Protein AF-A0A1V5HZN8-F1 (afdb_monomer_lite)

Secondary structure (DSSP, 8-state):
--HHHHHHHHHHHHHHHHHHHHHHHH-S-GGG--HHHHHHHTT--HHHHHTT-SSHHHHHHHHHHHHHHHHHHHHHHHHTT--SHHHHHHHHHHHHHHTHHHHHHHTTTS-HHHHHHHHHHHHHHHHHHH-BTTB--HHHHHHHHHHHHHHHHHHHHHHTT--SS-HHHHHHHHHHHHHHHHHHHTT-

Structure (mmCIF, N/CA/C/O backbone):
data_AF-A0A1V5HZN8-F1
#
_entry.id   AF-A0A1V5HZN8-F1
#
loop_
_atom_site.group_PDB
_atom_site.id
_atom_site.type_symbol
_atom_site.label_atom_id
_atom_site.label_alt_id
_atom_site.label_comp_id
_atom_site.label_asym_id
_atom_site.label_entity_id
_atom_site.label_seq_id
_atom_site.pdbx_PDB_ins_code
_atom_site.Cartn_x
_atom_site.Cartn_y
_atom_site.Cartn_z
_atom_site.occupancy
_atom_site.B_iso_or_equiv
_atom_site.auth_seq_id
_atom_site.auth_comp_id
_atom_site.auth_asym_id
_atom_site.auth_atom_id
_atom_site.pdbx_PDB_model_num
ATOM 1 N N . MET A 1 1 ? -23.195 22.330 6.773 1.00 58.22 1 MET A N 1
ATOM 2 C CA . MET A 1 1 ? -22.507 21.918 8.018 1.00 58.22 1 MET A CA 1
ATOM 3 C C . MET A 1 1 ? -21.637 23.055 8.522 1.00 58.22 1 MET A C 1
ATOM 5 O O . MET A 1 1 ? -20.895 23.633 7.738 1.00 58.22 1 MET A O 1
ATOM 9 N N . SER A 1 2 ? -21.720 23.380 9.809 1.00 74.69 2 SER A N 1
ATOM 10 C CA . SER A 1 2 ? -20.833 24.349 10.460 1.00 74.69 2 SER A CA 1
ATOM 11 C C . SER A 1 2 ? -19.404 23.800 10.615 1.00 74.69 2 SER A C 1
ATOM 13 O O . SER A 1 2 ? -19.182 22.589 10.693 1.00 74.69 2 SER A O 1
ATOM 15 N N . LYS A 1 3 ? -18.408 24.691 10.734 1.00 73.62 3 LYS A N 1
ATOM 16 C CA . LYS A 1 3 ? -16.990 24.324 10.952 1.00 73.62 3 LYS A CA 1
ATOM 17 C C . LYS A 1 3 ? -16.781 23.455 12.206 1.00 73.62 3 LYS A C 1
ATOM 19 O O . LYS A 1 3 ? -15.854 22.649 12.254 1.00 73.62 3 LYS A O 1
ATOM 24 N N . LYS A 1 4 ? -17.639 23.611 13.223 1.00 75.06 4 LYS A N 1
ATOM 25 C CA . LYS A 1 4 ? -17.614 22.823 14.466 1.00 75.06 4 LYS A CA 1
ATOM 26 C C . LYS A 1 4 ? -18.168 21.412 14.252 1.00 75.06 4 LYS A C 1
ATOM 28 O O . LYS A 1 4 ? -17.535 20.453 14.679 1.00 75.06 4 LYS A O 1
ATOM 33 N N . GLU A 1 5 ? -19.292 21.283 13.548 1.00 73.31 5 GLU A N 1
ATOM 34 C CA . GLU A 1 5 ? -19.887 19.982 13.202 1.00 73.31 5 GLU A CA 1
ATOM 35 C C . GLU A 1 5 ? -18.956 19.153 12.314 1.00 73.31 5 GLU A C 1
ATOM 37 O O . GLU A 1 5 ? -18.773 17.965 12.564 1.00 73.31 5 GLU A O 1
ATOM 42 N N . TYR A 1 6 ? -18.287 19.789 11.346 1.00 81.25 6 TYR A N 1
ATOM 43 C CA . TYR A 1 6 ? -17.285 19.123 10.511 1.00 81.25 6 TYR A CA 1
ATOM 44 C C . TYR A 1 6 ? -16.113 18.566 11.335 1.00 81.25 6 TYR A C 1
ATOM 46 O O . TYR A 1 6 ? -15.763 17.396 11.204 1.00 81.25 6 TYR A O 1
ATOM 54 N N . ARG A 1 7 ? -15.545 19.361 12.256 1.00 81.19 7 ARG A N 1
ATOM 55 C CA . ARG A 1 7 ? -14.460 18.897 13.144 1.00 81.19 7 ARG A CA 1
ATOM 56 C C . ARG A 1 7 ? -14.897 17.760 14.068 1.00 81.19 7 ARG A C 1
ATOM 58 O O . ARG A 1 7 ? -14.092 16.876 14.339 1.00 81.19 7 ARG A O 1
ATOM 65 N N . ASN A 1 8 ? -16.133 17.787 14.561 1.00 84.12 8 ASN A N 1
ATOM 66 C CA . ASN A 1 8 ? -16.656 16.719 15.410 1.00 84.12 8 ASN A CA 1
ATOM 67 C C . ASN A 1 8 ? -16.832 15.418 14.622 1.00 84.12 8 ASN A C 1
ATOM 69 O O . ASN A 1 8 ? -16.386 14.384 15.101 1.00 84.12 8 ASN A O 1
ATOM 73 N N . SER A 1 9 ? -17.381 15.499 13.406 1.00 88.50 9 SER A N 1
ATOM 74 C CA . SER A 1 9 ? -17.525 14.363 12.485 1.00 88.50 9 SER A CA 1
ATOM 75 C C . SER A 1 9 ? -16.180 13.695 12.167 1.00 88.50 9 SER A C 1
ATOM 77 O O . SER A 1 9 ? -16.043 12.478 12.258 1.00 88.50 9 SER A O 1
ATOM 79 N N . LEU A 1 10 ? -15.139 14.487 11.877 1.00 89.50 10 LEU A N 1
ATOM 80 C CA . LEU A 1 10 ? -13.793 13.949 11.639 1.00 89.50 10 LEU A CA 1
ATOM 81 C C . LEU A 1 10 ? -13.213 13.244 12.873 1.00 89.50 10 LEU A C 1
ATOM 83 O O . LEU A 1 10 ? -12.600 12.186 12.750 1.00 89.50 10 LEU A O 1
ATOM 87 N N . LYS A 1 11 ? -13.419 13.809 14.069 1.00 91.38 11 LYS A N 1
ATOM 88 C CA . LYS A 1 11 ? -12.944 13.205 15.321 1.00 91.38 11 LYS A CA 1
ATOM 89 C C . LYS A 1 11 ? -13.630 11.875 15.618 1.00 91.38 11 LYS A C 1
ATOM 91 O O . LYS A 1 11 ? -12.944 10.927 15.986 1.00 91.38 11 LYS A O 1
ATOM 96 N N . SER A 1 12 ? -14.951 11.790 15.458 1.00 93.19 12 SER A N 1
ATOM 97 C CA . SER A 1 12 ? -15.684 10.538 15.669 1.00 93.19 12 SER A CA 1
ATOM 98 C C . SER A 1 12 ? -15.304 9.483 14.635 1.00 93.19 12 SER A C 1
ATOM 100 O O . SER A 1 12 ? -15.077 8.342 15.022 1.00 93.19 12 SER A O 1
ATOM 102 N N . LYS A 1 13 ? -15.129 9.848 13.356 1.00 94.44 13 LYS A N 1
ATOM 103 C CA . LYS A 1 13 ? -14.598 8.922 12.340 1.00 94.44 13 LYS A CA 1
ATOM 104 C C . LYS A 1 13 ? -13.226 8.362 12.719 1.00 94.44 13 LYS A C 1
ATOM 106 O O . LYS A 1 13 ? -13.036 7.152 12.650 1.00 94.44 13 LYS A O 1
ATOM 111 N N . ALA A 1 14 ? -12.291 9.218 13.135 1.00 91.81 14 ALA A N 1
ATOM 112 C CA . ALA A 1 14 ? -10.955 8.789 13.549 1.00 91.81 14 ALA A CA 1
ATOM 113 C C . ALA A 1 14 ? -10.999 7.860 14.776 1.00 91.81 14 ALA A C 1
ATOM 115 O O . ALA A 1 14 ? -10.344 6.822 14.777 1.00 91.81 14 ALA A O 1
ATOM 116 N N . ALA A 1 15 ? -11.821 8.188 15.779 1.00 94.25 15 ALA A N 1
ATOM 117 C CA . ALA A 1 15 ? -12.003 7.353 16.966 1.00 94.25 15 ALA A CA 1
ATOM 118 C C . ALA A 1 15 ? -12.589 5.971 16.624 1.00 94.25 15 ALA A C 1
ATOM 120 O O . ALA A 1 15 ? -12.107 4.963 17.131 1.00 94.25 15 ALA A O 1
ATOM 121 N N . ILE A 1 16 ? -13.579 5.911 15.724 1.00 95.50 16 ILE A N 1
ATOM 122 C CA . ILE A 1 16 ? -14.164 4.649 15.244 1.00 95.50 16 ILE A CA 1
ATOM 123 C C . ILE A 1 16 ? -13.107 3.795 14.533 1.00 95.50 16 ILE A C 1
ATOM 125 O O . ILE A 1 16 ? -12.966 2.615 14.848 1.00 95.50 16 ILE A O 1
ATOM 129 N N . LYS A 1 17 ? -12.327 4.386 13.617 1.00 91.56 17 LYS A N 1
ATOM 130 C CA . LYS A 1 17 ? -11.256 3.675 12.901 1.00 91.56 17 LYS A CA 1
ATOM 131 C C . LYS A 1 17 ? -10.197 3.134 13.858 1.00 91.56 17 LYS A C 1
ATOM 133 O O . LYS A 1 17 ? -9.830 1.964 13.782 1.00 91.56 17 LYS A O 1
ATOM 138 N N . GLN A 1 18 ? -9.760 3.953 14.813 1.00 89.62 18 GLN A N 1
ATOM 139 C CA . GLN A 1 18 ? -8.786 3.542 15.821 1.00 89.62 18 GLN A CA 1
ATOM 140 C C . GLN A 1 18 ? -9.320 2.425 16.728 1.00 89.62 18 GLN A C 1
ATOM 142 O O . GLN A 1 18 ? -8.573 1.505 17.059 1.00 89.62 18 GLN A O 1
ATOM 147 N N . ALA A 1 19 ? -10.605 2.462 17.087 1.00 92.25 19 ALA A N 1
ATOM 148 C CA . ALA A 1 19 ? -11.252 1.398 17.845 1.00 92.25 19 ALA A CA 1
ATOM 149 C C . ALA A 1 19 ? -11.299 0.076 17.068 1.00 92.25 19 ALA A C 1
ATOM 151 O O . ALA A 1 19 ? -10.957 -0.958 17.633 1.00 92.25 19 ALA A O 1
ATOM 152 N N . VAL A 1 20 ? -11.636 0.096 15.773 1.00 88.81 20 VAL A N 1
ATOM 153 C CA . VAL A 1 20 ? -11.597 -1.111 14.926 1.00 88.81 20 VAL A CA 1
ATOM 154 C C . VAL A 1 20 ? -10.181 -1.689 14.856 1.00 88.81 20 VAL A C 1
ATOM 156 O O . VAL A 1 20 ? -9.998 -2.873 15.129 1.00 88.81 20 VAL A O 1
ATOM 159 N N . VAL A 1 21 ? -9.161 -0.863 14.595 1.00 84.31 21 VAL A N 1
ATOM 160 C CA . VAL A 1 21 ? -7.752 -1.308 14.574 1.00 84.31 21 VAL A CA 1
ATOM 161 C C . VAL A 1 21 ? -7.307 -1.861 15.937 1.00 84.31 21 VAL A C 1
ATOM 163 O O . VAL A 1 21 ? -6.593 -2.864 16.002 1.00 84.31 21 VAL A O 1
ATOM 166 N N . SER A 1 22 ? -7.741 -1.237 17.039 1.00 85.44 22 SER A N 1
ATOM 167 C CA . SER A 1 22 ? -7.476 -1.712 18.404 1.00 85.44 22 SER A CA 1
ATOM 168 C C . SER A 1 22 ? -8.134 -3.067 18.663 1.00 85.44 22 SER A C 1
ATOM 170 O O . SER A 1 22 ? -7.479 -3.987 19.146 1.00 85.44 22 SER A O 1
ATOM 172 N N . LEU A 1 23 ? -9.402 -3.243 18.301 1.00 87.31 23 LEU A N 1
ATOM 173 C CA . LEU A 1 23 ? -10.125 -4.499 18.504 1.00 87.31 23 LEU A CA 1
ATOM 174 C C . LEU A 1 23 ? -9.535 -5.633 17.660 1.00 87.31 23 LEU A C 1
ATOM 176 O O . LEU A 1 23 ? -9.315 -6.720 18.188 1.00 87.31 23 LEU A O 1
ATOM 180 N N . LEU A 1 24 ? -9.143 -5.356 16.414 1.00 78.00 24 LEU A N 1
ATOM 181 C CA . LEU A 1 24 ? -8.440 -6.317 15.553 1.00 78.00 24 LEU A CA 1
ATOM 182 C C . LEU A 1 24 ? -7.069 -6.726 16.098 1.00 78.00 24 LEU A C 1
ATOM 184 O O . LEU A 1 24 ? -6.557 -7.787 15.764 1.00 78.00 24 LEU A O 1
ATOM 188 N N . SER A 1 25 ? -6.473 -5.932 16.991 1.00 69.88 25 SER A N 1
ATOM 189 C CA . SER A 1 25 ? -5.267 -6.357 17.708 1.00 69.88 25 SER A CA 1
ATOM 190 C C . SER A 1 25 ? -5.522 -7.361 18.831 1.00 69.88 25 SER A C 1
ATOM 192 O O . SER A 1 25 ? -4.590 -8.045 19.254 1.00 69.88 25 SER A O 1
ATOM 194 N N . LYS A 1 26 ? -6.761 -7.426 19.330 1.00 75.19 26 LYS A 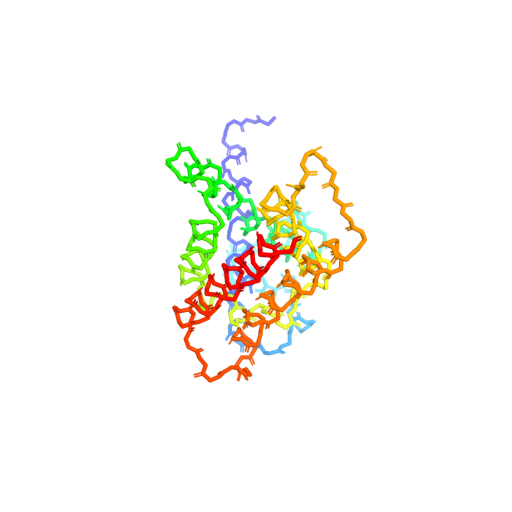N 1
ATOM 195 C CA . LYS A 1 26 ? -7.171 -8.239 20.482 1.00 75.19 26 LYS A CA 1
ATOM 196 C C . LYS A 1 26 ? -7.837 -9.554 20.060 1.00 75.19 26 LYS A C 1
ATOM 198 O O . LYS A 1 26 ? -7.838 -10.495 20.848 1.00 75.19 26 LYS A O 1
ATOM 203 N N . THR A 1 27 ? -8.386 -9.637 18.846 1.00 68.19 27 THR A N 1
ATOM 204 C CA . THR A 1 27 ? -9.045 -10.840 18.304 1.00 68.19 27 THR A CA 1
ATOM 205 C C . THR A 1 27 ? -8.553 -11.180 16.895 1.00 68.19 27 THR A C 1
ATOM 207 O O . THR A 1 27 ? -8.221 -10.294 16.114 1.00 68.19 27 THR A O 1
ATOM 210 N N . LYS A 1 28 ? -8.525 -12.478 16.566 1.00 60.12 28 LYS A N 1
ATOM 211 C CA . LYS A 1 28 ? -8.230 -13.011 15.223 1.00 60.12 28 LYS A CA 1
ATOM 212 C C . LYS A 1 28 ? -9.487 -13.243 14.375 1.00 60.12 28 LYS A C 1
ATOM 214 O O . LYS A 1 28 ? -9.421 -13.960 13.382 1.00 60.12 28 LYS A O 1
ATOM 219 N N . ASP A 1 29 ? -10.624 -12.680 14.764 1.00 73.56 29 ASP A N 1
ATOM 220 C CA . ASP A 1 29 ? -11.834 -12.769 13.953 1.00 73.56 29 ASP A CA 1
ATOM 221 C C . ASP A 1 29 ? -12.462 -11.387 13.756 1.00 73.56 29 ASP A C 1
ATOM 223 O O . ASP A 1 29 ? -13.133 -10.863 14.644 1.00 73.56 29 ASP A O 1
ATOM 227 N N . PHE A 1 30 ? -12.256 -10.793 12.580 1.00 72.75 30 PHE A N 1
ATOM 228 C CA . PHE A 1 30 ? -12.896 -9.535 12.182 1.00 72.75 30 PHE A CA 1
ATOM 229 C C . PHE A 1 30 ? -14.422 -9.630 12.213 1.00 72.75 30 PHE A C 1
ATOM 231 O O . PHE A 1 30 ? -15.081 -8.679 12.631 1.00 72.75 30 PHE A O 1
ATOM 238 N N . TYR A 1 31 ? -14.992 -10.781 11.841 1.00 76.81 31 TYR A N 1
ATOM 239 C CA . TYR A 1 31 ? -16.441 -10.984 11.831 1.00 76.81 31 TYR A CA 1
ATOM 240 C C . TYR A 1 31 ? -17.029 -11.097 13.242 1.00 76.81 31 TYR A C 1
ATOM 242 O O . TYR A 1 31 ? -18.234 -10.911 13.417 1.00 76.81 31 TYR A O 1
ATOM 250 N N . SER A 1 32 ? -16.189 -11.350 14.253 1.00 82.94 32 SER A N 1
ATOM 251 C CA . SER A 1 32 ? -16.590 -11.332 15.664 1.00 82.94 32 SER A CA 1
ATOM 252 C C . SER A 1 32 ? -16.733 -9.923 16.239 1.00 82.94 32 SER A C 1
ATOM 254 O O . SER A 1 32 ? -17.403 -9.751 17.258 1.00 82.94 32 SER A O 1
ATOM 256 N N . ILE A 1 33 ? -16.127 -8.911 15.606 1.00 88.00 33 ILE A N 1
ATOM 257 C CA . ILE A 1 33 ? -16.227 -7.529 16.072 1.00 88.00 33 ILE A CA 1
ATOM 258 C C . ILE A 1 33 ? -17.644 -7.041 15.797 1.00 88.00 33 ILE A C 1
ATOM 260 O O . ILE A 1 33 ? -18.160 -7.175 14.689 1.00 88.00 33 ILE A O 1
ATOM 264 N N . THR A 1 34 ? -18.280 -6.442 16.800 1.00 92.50 34 THR A N 1
ATOM 265 C CA . THR A 1 34 ? -19.612 -5.853 16.657 1.00 92.50 34 THR A CA 1
ATOM 266 C C . THR A 1 34 ? -19.566 -4.333 16.755 1.00 92.50 34 THR A C 1
ATOM 268 O O . THR A 1 34 ? -18.654 -3.740 17.332 1.00 92.50 34 THR A O 1
ATOM 271 N N . VAL A 1 35 ? -20.595 -3.664 16.220 1.00 95.12 35 VAL A N 1
ATOM 272 C CA . VAL A 1 35 ? -20.754 -2.206 16.376 1.00 95.12 35 VAL A CA 1
ATOM 273 C C . VAL A 1 35 ? -20.739 -1.810 17.857 1.00 95.12 35 VAL A C 1
ATOM 275 O O . VAL A 1 35 ? -20.236 -0.746 18.206 1.00 95.12 35 VAL A O 1
ATOM 278 N N . SER A 1 36 ? -21.262 -2.668 18.740 1.00 95.56 36 SER A N 1
ATOM 279 C CA . SER A 1 36 ? -21.247 -2.431 20.185 1.00 95.56 36 SER A CA 1
ATOM 280 C C . SER A 1 36 ? -19.824 -2.385 20.742 1.00 95.56 36 SER A C 1
ATOM 282 O O . SER A 1 36 ? -19.522 -1.477 21.512 1.00 95.56 36 SER A O 1
ATOM 284 N N . ASP A 1 37 ? -18.952 -3.305 20.321 1.00 94.81 37 ASP A N 1
ATOM 285 C CA . ASP A 1 37 ? -17.554 -3.353 20.767 1.00 94.81 37 ASP A CA 1
ATOM 286 C C . ASP A 1 37 ? -16.796 -2.109 20.310 1.00 94.81 37 ASP A C 1
ATOM 288 O O . ASP A 1 37 ? -16.092 -1.477 21.095 1.00 94.81 37 ASP A O 1
ATOM 292 N N . VAL A 1 38 ? -17.005 -1.702 19.053 1.00 95.12 38 VAL A N 1
ATOM 293 C CA . VAL A 1 38 ? -16.391 -0.493 18.488 1.00 95.12 38 VAL A CA 1
ATOM 294 C C . VAL A 1 38 ? -16.859 0.756 19.228 1.00 95.12 38 VAL A C 1
ATOM 296 O O . VAL A 1 38 ? -16.043 1.605 19.578 1.00 95.12 38 VAL A O 1
ATOM 299 N N . CYS A 1 39 ? -18.161 0.880 19.495 1.00 96.19 39 CYS A N 1
ATOM 300 C CA . CYS A 1 39 ? -18.709 1.996 20.263 1.00 96.19 39 CYS A CA 1
ATOM 301 C C . CYS A 1 39 ? -18.146 2.050 21.689 1.00 96.19 39 CYS A C 1
ATOM 303 O O . CYS A 1 39 ? -17.826 3.139 22.166 1.00 96.19 39 CYS A O 1
ATOM 305 N N . LEU A 1 40 ? -18.002 0.896 22.347 1.00 96.00 40 LEU A N 1
ATOM 306 C CA . LEU A 1 40 ? -17.411 0.792 23.679 1.00 96.00 40 LEU A CA 1
ATOM 307 C C . LEU A 1 40 ? -15.941 1.239 23.667 1.00 96.00 40 LEU A C 1
ATOM 309 O O . LEU A 1 40 ? -15.564 2.116 24.440 1.00 96.00 40 LEU A O 1
ATOM 313 N N . GLU A 1 41 ? -15.132 0.685 22.761 1.00 95.38 41 GLU A N 1
ATOM 314 C CA . GLU A 1 41 ? -13.701 0.991 22.637 1.00 95.38 41 GLU A CA 1
ATOM 315 C C . GLU A 1 41 ? -13.461 2.458 22.232 1.00 95.38 41 GLU A C 1
ATOM 317 O O . GLU A 1 41 ? -12.560 3.108 22.758 1.00 95.38 41 GLU A O 1
ATOM 322 N N . ALA A 1 42 ? -14.289 3.014 21.341 1.00 94.94 42 ALA A N 1
ATOM 323 C CA . ALA A 1 42 ? -14.198 4.409 20.904 1.00 94.94 42 ALA A CA 1
ATOM 324 C C . ALA A 1 42 ? -14.776 5.415 21.918 1.00 94.94 42 ALA A C 1
ATOM 326 O O . ALA A 1 42 ? -14.646 6.623 21.709 1.00 94.94 42 ALA A O 1
ATOM 327 N N . ASN A 1 43 ? -15.439 4.943 22.982 1.00 94.56 43 ASN A N 1
ATOM 328 C CA . ASN A 1 43 ? -16.220 5.756 23.916 1.00 94.56 43 ASN A CA 1
ATOM 329 C C . ASN A 1 43 ? -17.276 6.635 23.205 1.00 94.56 43 ASN A C 1
ATOM 331 O O . ASN A 1 43 ? -17.352 7.853 23.393 1.00 94.56 43 ASN A O 1
ATOM 335 N N . LEU A 1 44 ? -18.084 6.011 22.341 1.00 94.25 44 LEU A N 1
ATOM 336 C CA . LEU A 1 44 ? -19.131 6.648 21.536 1.00 94.25 44 LEU A CA 1
ATOM 337 C C . LEU A 1 44 ? -20.468 5.915 21.682 1.00 94.25 44 LEU A C 1
ATOM 339 O O . LEU A 1 44 ? -20.531 4.732 22.001 1.00 94.25 44 LEU A O 1
ATOM 343 N N . ASN A 1 45 ? -21.569 6.606 21.386 1.00 93.31 45 ASN A N 1
ATOM 344 C CA . ASN A 1 45 ? -22.874 5.956 21.265 1.00 93.31 45 ASN A CA 1
ATOM 345 C C . ASN A 1 45 ? -23.075 5.356 19.854 1.00 93.31 45 ASN A C 1
ATOM 347 O O . ASN A 1 45 ? -22.446 5.785 18.883 1.00 93.31 45 ASN A O 1
ATOM 351 N N . ARG A 1 46 ? -23.994 4.386 19.730 1.00 95.12 46 ARG A N 1
ATOM 352 C CA . ARG A 1 46 ? -24.300 3.709 18.451 1.00 95.12 46 ARG A CA 1
ATOM 353 C C . ARG A 1 46 ? -24.857 4.658 17.390 1.00 95.12 46 ARG A C 1
ATOM 355 O O . ARG A 1 46 ? -24.571 4.475 16.215 1.00 95.12 46 ARG A O 1
ATOM 362 N N . GLY A 1 47 ? -25.601 5.691 17.793 1.00 95.19 47 GLY A N 1
ATOM 363 C CA . GLY A 1 47 ? -26.087 6.721 16.871 1.00 95.19 47 GLY A CA 1
ATOM 364 C C . GLY A 1 47 ? -24.938 7.450 16.169 1.00 95.19 47 GLY A C 1
ATOM 365 O O . GLY A 1 47 ? -24.971 7.628 14.959 1.00 95.19 47 GLY A O 1
ATOM 366 N N . THR A 1 48 ? -23.872 7.785 16.900 1.00 93.56 48 THR A N 1
ATOM 367 C CA . THR A 1 48 ? -22.661 8.395 16.340 1.00 93.56 48 THR A CA 1
ATOM 368 C C . THR A 1 48 ? -21.950 7.463 15.366 1.00 93.56 48 THR A C 1
ATOM 370 O O . THR A 1 48 ? -21.451 7.937 14.352 1.00 93.56 48 THR A O 1
ATOM 373 N N . PHE A 1 49 ? -21.920 6.153 15.633 1.00 96.50 49 PHE A N 1
ATOM 374 C CA . PHE A 1 49 ? -21.379 5.184 14.677 1.00 96.50 49 PHE A CA 1
ATOM 375 C C . PHE A 1 49 ? -22.185 5.186 13.374 1.00 96.50 49 PHE A C 1
ATOM 377 O O . PHE A 1 49 ? -21.621 5.415 12.304 1.00 96.50 49 PHE A O 1
ATOM 384 N N . TYR A 1 50 ? -23.507 5.024 13.472 1.00 95.94 50 TYR A N 1
ATOM 385 C CA . TYR A 1 50 ? -24.386 4.940 12.302 1.00 95.94 50 TYR A CA 1
ATOM 386 C C . TYR A 1 50 ? -24.528 6.258 11.527 1.00 95.94 50 TYR A C 1
ATOM 388 O O . TYR A 1 50 ? -24.927 6.244 10.369 1.00 95.94 50 TYR A O 1
ATOM 396 N N . ASN A 1 51 ? -24.131 7.392 12.112 1.00 94.88 51 ASN A N 1
ATOM 397 C CA . ASN A 1 51 ? -23.979 8.654 11.380 1.00 94.88 51 ASN A CA 1
ATOM 398 C C . ASN A 1 51 ? -22.796 8.647 10.393 1.00 94.88 51 ASN A C 1
ATOM 400 O O . ASN A 1 51 ? -22.680 9.564 9.577 1.00 94.88 51 ASN A O 1
ATOM 404 N N . HIS A 1 52 ? -21.882 7.680 10.499 1.00 94.19 52 HIS A N 1
ATOM 405 C CA . HIS A 1 52 ? -20.678 7.600 9.674 1.00 94.19 52 HIS A CA 1
ATOM 406 C C . HIS A 1 52 ? -20.588 6.324 8.848 1.00 94.19 52 HIS A C 1
ATOM 408 O O . HIS A 1 52 ? -20.112 6.407 7.720 1.00 94.19 52 HIS A O 1
ATOM 414 N N . TYR A 1 53 ? -21.019 5.190 9.404 1.00 95.12 53 TYR A N 1
ATOM 415 C CA . TYR A 1 53 ? -20.858 3.874 8.792 1.00 95.12 53 TYR A CA 1
ATOM 416 C C . TYR A 1 53 ? -22.084 3.001 9.063 1.00 95.12 53 TYR A C 1
ATOM 418 O O . TYR A 1 53 ? -22.584 2.951 10.188 1.00 95.12 53 TYR A O 1
ATOM 426 N N . ALA A 1 54 ? -22.554 2.270 8.057 1.00 93.12 54 ALA A N 1
ATOM 427 C CA . ALA A 1 54 ? -23.665 1.333 8.191 1.00 93.12 54 ALA A CA 1
ATOM 428 C C . ALA A 1 54 ? -23.252 0.033 8.900 1.00 93.12 54 ALA A C 1
ATOM 430 O O . ALA A 1 54 ? -24.064 -0.603 9.572 1.00 93.12 54 ALA A O 1
ATOM 431 N N . ASN A 1 55 ? -21.994 -0.378 8.749 1.00 90.31 55 ASN A N 1
ATOM 432 C CA . ASN A 1 55 ? -21.442 -1.606 9.316 1.00 90.31 55 ASN A CA 1
ATOM 433 C C . ASN A 1 55 ? -19.912 -1.497 9.461 1.00 90.31 55 ASN A C 1
ATOM 435 O O . ASN A 1 55 ? -19.310 -0.497 9.080 1.00 90.31 55 ASN A O 1
ATOM 439 N N . ILE A 1 56 ? -19.279 -2.522 10.036 1.00 88.12 56 ILE A N 1
ATOM 440 C CA . ILE A 1 56 ? -17.823 -2.542 10.267 1.00 88.12 56 ILE A CA 1
ATOM 441 C C . ILE A 1 56 ? -17.036 -2.676 8.959 1.00 88.12 56 ILE A C 1
ATOM 443 O O . ILE A 1 56 ? -15.949 -2.115 8.859 1.00 88.12 56 ILE A O 1
ATOM 447 N N . GLY A 1 57 ? -17.592 -3.345 7.944 1.00 84.44 57 GLY A N 1
ATOM 448 C CA . GLY A 1 57 ? -16.983 -3.426 6.614 1.00 84.44 57 GLY A CA 1
ATOM 449 C C . GLY A 1 57 ? -16.768 -2.045 5.992 1.00 84.44 57 GLY A C 1
ATOM 450 O O . GLY A 1 57 ? -15.697 -1.771 5.471 1.00 84.44 57 GLY A O 1
ATOM 451 N N . GLU A 1 58 ? -17.720 -1.119 6.145 1.00 89.75 58 GLU A N 1
ATOM 452 C CA . GLU A 1 58 ? -17.525 0.268 5.695 1.00 89.75 58 GLU A CA 1
ATOM 453 C C . GLU A 1 58 ? -16.404 0.996 6.451 1.00 89.75 58 GLU A C 1
ATOM 455 O O . GLU A 1 58 ? -15.713 1.827 5.863 1.00 89.75 58 GLU A O 1
ATOM 460 N N . VAL A 1 59 ? -16.189 0.678 7.733 1.00 89.62 59 VAL A N 1
ATOM 461 C CA . VAL A 1 59 ? -15.052 1.223 8.493 1.00 89.62 59 VAL A CA 1
ATOM 462 C C . VAL A 1 59 ? -13.735 0.674 7.949 1.00 89.62 59 VAL A C 1
ATOM 464 O O . VAL A 1 59 ? -12.786 1.439 7.799 1.00 89.62 59 VAL A O 1
ATOM 467 N N . ALA A 1 60 ? -13.675 -0.626 7.645 1.00 82.19 60 ALA A N 1
ATOM 468 C CA . ALA A 1 60 ? -12.496 -1.258 7.053 1.00 82.19 60 ALA A CA 1
ATOM 469 C C . ALA A 1 60 ? -12.155 -0.641 5.691 1.00 82.19 60 ALA A C 1
ATOM 471 O O . ALA A 1 60 ? -11.025 -0.201 5.498 1.00 82.19 60 ALA A O 1
ATOM 472 N N . ASN A 1 61 ? -13.153 -0.462 4.822 1.00 83.94 61 ASN A N 1
ATOM 473 C CA . ASN A 1 61 ? -12.972 0.203 3.531 1.00 83.94 61 ASN A CA 1
ATOM 474 C C . ASN A 1 61 ? -12.455 1.646 3.692 1.00 83.94 61 ASN A C 1
ATOM 476 O O . ASN A 1 61 ? -11.606 2.091 2.924 1.00 83.94 61 ASN A O 1
ATOM 480 N N . ASP A 1 62 ? -12.945 2.404 4.681 1.00 89.38 62 ASP A N 1
ATOM 481 C CA . ASP A 1 62 ? -12.456 3.770 4.943 1.00 89.38 62 ASP A CA 1
ATOM 482 C C . ASP A 1 62 ? -11.013 3.775 5.479 1.00 89.38 62 ASP A C 1
ATOM 484 O O . ASP A 1 62 ? -10.232 4.661 5.141 1.00 89.38 62 ASP A O 1
ATOM 488 N N . ILE A 1 63 ? -10.632 2.771 6.279 1.00 84.44 63 ILE A N 1
ATOM 489 C CA . ILE A 1 63 ? -9.242 2.572 6.718 1.00 84.44 63 ILE A CA 1
ATOM 490 C C . ILE A 1 63 ? -8.348 2.249 5.512 1.00 84.44 63 ILE A C 1
ATOM 492 O O . ILE A 1 63 ? -7.307 2.877 5.347 1.00 84.44 63 ILE A O 1
ATOM 496 N N . GLU A 1 64 ? -8.749 1.315 4.650 1.00 81.88 64 GLU A N 1
ATOM 497 C CA . GLU A 1 64 ? -8.018 0.945 3.428 1.00 81.88 64 GLU A CA 1
ATOM 498 C C . GLU A 1 64 ? -7.806 2.138 2.494 1.00 81.88 64 GLU A C 1
ATOM 500 O O . GLU A 1 64 ? -6.691 2.370 2.021 1.00 81.88 64 GLU A O 1
ATOM 505 N N . ASN A 1 65 ? -8.858 2.930 2.275 1.00 86.06 65 ASN A N 1
ATOM 506 C CA . ASN A 1 65 ? -8.791 4.135 1.455 1.00 86.06 65 ASN A CA 1
ATOM 507 C C . ASN A 1 65 ? -7.807 5.156 2.030 1.00 86.06 65 ASN A C 1
ATOM 509 O O . ASN A 1 65 ? -6.995 5.696 1.280 1.00 86.06 65 ASN A O 1
ATOM 513 N N . ASP A 1 66 ? -7.824 5.397 3.343 1.00 86.75 66 ASP A N 1
ATOM 514 C CA . ASP A 1 66 ? -6.857 6.289 3.993 1.00 86.75 66 ASP A CA 1
ATOM 515 C C . ASP A 1 66 ? -5.411 5.811 3.792 1.00 86.75 66 ASP A C 1
ATOM 517 O O . ASP A 1 66 ? -4.515 6.623 3.551 1.00 86.75 66 ASP A O 1
ATOM 521 N N . LEU A 1 67 ? -5.179 4.497 3.862 1.00 82.56 67 LEU A N 1
ATOM 522 C CA . LEU A 1 67 ? -3.856 3.897 3.679 1.00 82.56 67 LEU A CA 1
ATOM 523 C C . LEU A 1 67 ? -3.371 4.060 2.229 1.00 82.56 67 LEU A C 1
ATOM 525 O O . LEU A 1 67 ? -2.249 4.527 2.004 1.00 82.56 67 LEU A O 1
ATOM 529 N N . MET A 1 68 ? -4.226 3.767 1.242 1.00 83.81 68 MET A N 1
ATOM 530 C CA . MET A 1 68 ? -3.917 3.973 -0.181 1.00 83.81 68 MET A CA 1
ATOM 531 C C . MET A 1 68 ? -3.703 5.449 -0.520 1.00 83.81 68 MET A C 1
ATOM 533 O O . MET A 1 68 ? -2.766 5.791 -1.249 1.00 83.81 68 MET A O 1
ATOM 537 N N . LEU A 1 69 ? -4.532 6.344 0.020 1.00 88.81 69 LEU A N 1
ATOM 538 C CA . LEU A 1 69 ? -4.394 7.790 -0.163 1.00 88.81 69 LEU A CA 1
ATOM 539 C C . LEU A 1 69 ? -3.093 8.306 0.452 1.00 88.81 69 LEU A C 1
ATOM 541 O O . LEU A 1 69 ? -2.373 9.065 -0.191 1.00 88.81 69 LEU A O 1
ATOM 545 N N . GLY A 1 70 ? -2.747 7.858 1.660 1.00 87.94 70 GLY A N 1
ATOM 546 C CA . GLY A 1 70 ? -1.489 8.220 2.308 1.00 87.94 70 GLY A CA 1
ATOM 547 C C . GLY A 1 70 ? -0.272 7.773 1.498 1.00 87.94 70 GLY A C 1
ATOM 548 O O . GLY A 1 70 ? 0.653 8.554 1.284 1.00 87.94 70 GLY A O 1
ATOM 549 N N . MET A 1 71 ? -0.291 6.540 0.992 1.00 87.25 71 MET A N 1
ATOM 550 C CA . MET A 1 71 ? 0.782 6.007 0.152 1.00 87.25 71 MET A CA 1
ATOM 551 C C . MET A 1 71 ? 0.900 6.748 -1.187 1.00 87.25 71 MET A C 1
ATOM 553 O O . MET A 1 71 ? 2.000 7.129 -1.586 1.00 87.25 71 MET A O 1
ATOM 557 N N . THR A 1 72 ? -0.219 6.991 -1.874 1.00 89.75 72 THR A N 1
ATOM 558 C CA . THR A 1 72 ? -0.223 7.707 -3.161 1.00 89.75 72 THR A CA 1
ATOM 559 C C . THR A 1 72 ? 0.167 9.175 -3.018 1.00 89.75 72 THR A C 1
ATOM 561 O O . THR A 1 72 ? 0.879 9.682 -3.882 1.00 89.75 72 THR A O 1
ATOM 564 N N . ALA A 1 73 ? -0.219 9.841 -1.926 1.00 92.00 73 ALA A N 1
ATOM 565 C CA . ALA A 1 73 ? 0.201 11.207 -1.627 1.00 92.00 73 ALA A CA 1
ATOM 566 C C . ALA A 1 73 ? 1.714 11.295 -1.385 1.00 92.00 73 ALA A C 1
ATOM 568 O O . ALA A 1 73 ? 2.388 12.110 -2.011 1.00 92.00 73 ALA A O 1
ATOM 569 N N . THR A 1 74 ? 2.274 10.412 -0.550 1.00 92.19 74 THR A N 1
ATOM 570 C CA . THR A 1 74 ? 3.727 10.388 -0.309 1.00 92.19 74 THR A CA 1
ATOM 571 C C . THR A 1 74 ? 4.508 10.047 -1.576 1.00 92.19 74 THR A C 1
ATOM 573 O O . THR A 1 74 ? 5.562 10.631 -1.815 1.00 92.19 74 THR A O 1
ATOM 576 N N . TRP A 1 75 ? 3.983 9.162 -2.428 1.00 93.12 75 TRP A N 1
ATOM 577 C CA . TRP A 1 75 ? 4.572 8.927 -3.745 1.00 93.12 75 TRP A CA 1
ATOM 578 C C . TRP A 1 75 ? 4.524 10.168 -4.637 1.00 93.12 75 TRP A C 1
ATOM 580 O O . TRP A 1 75 ? 5.533 10.514 -5.242 1.00 93.12 75 TRP A O 1
ATOM 590 N N . ALA A 1 76 ? 3.384 10.856 -4.725 1.00 92.69 76 ALA A N 1
ATOM 591 C CA . ALA A 1 76 ? 3.263 12.058 -5.547 1.00 92.69 76 ALA A CA 1
ATOM 592 C C . ALA A 1 76 ? 4.303 13.118 -5.147 1.00 92.69 76 ALA A C 1
ATOM 594 O O . ALA A 1 76 ? 4.945 13.705 -6.016 1.00 92.69 76 ALA A O 1
ATOM 595 N N . GLU A 1 77 ? 4.520 13.294 -3.843 1.00 93.06 77 GLU A N 1
ATOM 596 C CA . GLU A 1 77 ? 5.544 14.187 -3.306 1.00 93.06 77 GLU A CA 1
ATOM 597 C C . GLU A 1 77 ? 6.968 13.716 -3.646 1.00 93.06 77 GLU A C 1
ATOM 599 O O . GLU A 1 77 ? 7.765 14.502 -4.165 1.00 93.06 77 GLU A O 1
ATOM 604 N N . SER A 1 78 ? 7.299 12.441 -3.405 1.00 92.25 78 SER A N 1
ATOM 605 C CA . SER A 1 78 ? 8.662 11.932 -3.623 1.00 92.25 78 SER A CA 1
ATOM 606 C C . SER A 1 78 ? 9.037 11.857 -5.109 1.00 92.25 78 SER A C 1
ATOM 608 O O . SER A 1 78 ? 10.188 12.124 -5.472 1.00 92.25 78 SER A O 1
ATOM 610 N N . ARG A 1 79 ? 8.058 11.601 -5.986 1.00 92.31 79 ARG A N 1
ATOM 611 C CA . ARG A 1 79 ? 8.220 11.548 -7.447 1.00 92.31 79 ARG A CA 1
ATOM 612 C C . ARG A 1 79 ? 8.752 12.851 -8.039 1.00 92.31 79 ARG A C 1
ATOM 614 O O . ARG A 1 79 ? 9.412 12.819 -9.075 1.00 92.31 79 ARG A O 1
ATOM 621 N N . HIS A 1 80 ? 8.482 13.997 -7.408 1.00 91.94 80 HIS A N 1
ATOM 622 C CA . HIS A 1 80 ? 9.008 15.285 -7.870 1.00 91.94 80 HIS A CA 1
ATOM 623 C C . HIS A 1 80 ? 10.538 15.354 -7.824 1.00 91.94 80 HIS A C 1
ATOM 625 O O . HIS A 1 80 ? 11.133 16.073 -8.623 1.00 91.94 80 HIS A O 1
ATOM 631 N N . SER A 1 81 ? 11.165 14.633 -6.892 1.00 92.31 81 SER A N 1
ATOM 632 C CA . SER A 1 81 ? 12.624 14.586 -6.751 1.00 92.31 81 SER A CA 1
ATOM 633 C C . SER A 1 81 ? 13.243 13.414 -7.507 1.00 92.31 81 SER A C 1
ATOM 635 O O . SER A 1 81 ? 14.284 13.580 -8.136 1.00 92.31 81 SER A O 1
ATOM 637 N N . ASP A 1 82 ? 12.603 12.245 -7.471 1.00 93.38 82 ASP A N 1
ATOM 638 C CA . ASP A 1 82 ? 13.056 11.056 -8.189 1.00 93.38 82 ASP A CA 1
ATOM 639 C C . ASP A 1 82 ? 11.851 10.231 -8.657 1.00 93.38 82 ASP A C 1
ATOM 641 O O . ASP A 1 82 ? 11.110 9.668 -7.854 1.00 93.38 82 ASP A O 1
ATOM 645 N N . ALA A 1 83 ? 11.645 10.146 -9.969 1.00 92.81 83 ALA A N 1
ATOM 646 C CA . ALA A 1 83 ? 10.551 9.374 -10.553 1.00 92.81 83 ALA A CA 1
ATOM 647 C C . ALA A 1 83 ? 10.909 7.899 -10.813 1.00 92.81 83 ALA A C 1
ATOM 649 O O . ALA A 1 83 ? 10.140 7.205 -11.474 1.00 92.81 83 ALA A O 1
ATOM 650 N N . SER A 1 84 ? 12.063 7.421 -10.335 1.00 94.00 84 SER A N 1
ATOM 651 C CA . SER A 1 84 ? 12.511 6.046 -10.546 1.00 94.00 84 SER A CA 1
ATOM 652 C C . SER A 1 84 ? 11.628 5.022 -9.834 1.00 94.00 84 SER A C 1
ATOM 654 O O . SER A 1 84 ? 11.099 5.255 -8.741 1.00 94.00 84 SER A O 1
ATOM 656 N N . ILE A 1 85 ? 11.552 3.820 -10.412 1.00 92.94 85 ILE A N 1
ATOM 657 C CA . ILE A 1 85 ? 10.899 2.680 -9.765 1.00 92.94 85 ILE A CA 1
ATOM 658 C C . ILE A 1 85 ? 11.546 2.328 -8.416 1.00 92.94 85 ILE A C 1
ATOM 660 O O . ILE A 1 85 ? 10.861 1.897 -7.489 1.00 92.94 85 ILE A O 1
ATOM 664 N N . ALA A 1 86 ? 12.853 2.568 -8.261 1.00 95.69 86 ALA A N 1
ATOM 665 C CA . ALA A 1 86 ? 13.536 2.383 -6.985 1.00 95.69 86 ALA A CA 1
ATOM 666 C C . ALA A 1 86 ? 13.008 3.334 -5.905 1.00 95.69 86 ALA A C 1
ATOM 668 O O . ALA A 1 86 ? 12.746 2.888 -4.784 1.00 95.69 86 ALA A O 1
ATOM 669 N N . ASN A 1 87 ? 12.800 4.613 -6.231 1.00 96.38 87 ASN A N 1
ATOM 670 C CA . ASN A 1 87 ? 12.199 5.556 -5.293 1.00 96.38 87 ASN A CA 1
ATOM 671 C C . ASN A 1 87 ? 10.736 5.203 -4.991 1.00 96.38 87 ASN A C 1
ATOM 673 O O . ASN A 1 87 ? 10.325 5.273 -3.832 1.00 96.38 87 ASN A O 1
ATOM 677 N N . PHE A 1 88 ? 9.966 4.750 -5.985 1.00 95.69 88 PHE A N 1
ATOM 678 C CA . PHE A 1 88 ? 8.600 4.274 -5.753 1.00 95.69 88 PHE A CA 1
ATOM 679 C C . PHE A 1 88 ? 8.562 3.113 -4.747 1.00 95.69 88 PHE A C 1
ATOM 681 O O . PHE A 1 88 ? 7.896 3.219 -3.718 1.00 95.69 88 PHE A O 1
ATOM 688 N N . ILE A 1 89 ? 9.331 2.042 -4.986 1.00 96.44 89 ILE A N 1
ATOM 689 C CA . ILE A 1 89 ? 9.397 0.875 -4.085 1.00 96.44 89 ILE A CA 1
ATOM 690 C C . ILE A 1 89 ? 9.888 1.296 -2.691 1.00 96.44 89 ILE A C 1
ATOM 692 O O . ILE A 1 89 ? 9.342 0.848 -1.682 1.00 96.44 89 ILE A O 1
ATOM 696 N N . THR A 1 90 ? 10.879 2.186 -2.614 1.00 96.81 90 THR A N 1
ATOM 697 C CA . THR A 1 90 ? 11.390 2.713 -1.336 1.00 96.81 90 THR A CA 1
ATOM 698 C C . THR A 1 90 ? 10.318 3.503 -0.584 1.00 96.81 90 THR A C 1
ATOM 700 O O . THR A 1 90 ? 10.138 3.316 0.617 1.00 96.81 90 THR A O 1
ATOM 703 N N . THR A 1 91 ? 9.550 4.335 -1.289 1.00 95.50 91 THR A N 1
ATOM 704 C CA . THR A 1 91 ? 8.454 5.124 -0.713 1.00 95.50 91 THR A CA 1
ATOM 705 C C . THR A 1 91 ? 7.345 4.219 -0.172 1.00 95.50 91 THR A C 1
ATOM 707 O O . THR A 1 91 ? 6.903 4.392 0.966 1.00 95.50 91 THR A O 1
ATOM 710 N N . VAL A 1 92 ? 6.929 3.217 -0.956 1.00 94.31 92 VAL A N 1
ATOM 711 C CA . VAL A 1 92 ? 5.943 2.213 -0.528 1.00 94.31 92 VAL A CA 1
ATOM 712 C C . VAL A 1 92 ? 6.450 1.467 0.705 1.00 94.31 92 VAL A C 1
ATOM 714 O O . VAL A 1 92 ? 5.749 1.403 1.713 1.00 94.31 92 VAL A O 1
ATOM 717 N N . THR A 1 93 ? 7.690 0.975 0.677 1.00 96.56 93 THR A N 1
ATOM 718 C CA . THR A 1 93 ? 8.285 0.247 1.810 1.00 96.56 93 THR A CA 1
ATOM 719 C C . THR A 1 93 ? 8.341 1.108 3.068 1.00 96.56 93 THR A C 1
ATOM 721 O O . THR A 1 93 ? 7.987 0.630 4.142 1.00 96.56 93 THR A O 1
ATOM 724 N N . GLY A 1 94 ? 8.712 2.386 2.953 1.00 95.38 94 GLY A N 1
ATOM 725 C CA . GLY A 1 94 ? 8.705 3.322 4.079 1.00 95.38 94 GLY A CA 1
ATOM 726 C C . GLY A 1 94 ? 7.326 3.426 4.736 1.00 95.38 94 GLY A C 1
ATOM 727 O O . GLY A 1 94 ? 7.210 3.290 5.953 1.00 95.38 94 GLY A O 1
ATOM 728 N N . LYS A 1 95 ? 6.260 3.550 3.936 1.00 91.69 95 LYS A N 1
ATOM 729 C CA . LYS A 1 95 ? 4.876 3.567 4.443 1.00 91.69 95 LYS A CA 1
ATOM 730 C C . LYS A 1 95 ? 4.431 2.261 5.079 1.00 91.69 95 LYS A C 1
ATOM 732 O O . LYS A 1 95 ? 3.691 2.282 6.068 1.00 91.69 95 LYS A O 1
ATOM 737 N N . LEU A 1 96 ? 4.883 1.143 4.523 1.00 92.50 96 LEU A N 1
ATOM 738 C CA . LEU A 1 96 ? 4.661 -0.187 5.074 1.00 92.50 96 LEU A CA 1
ATOM 739 C C . LEU A 1 96 ? 5.349 -0.355 6.437 1.00 92.50 96 LEU A C 1
ATOM 741 O O . LEU A 1 96 ? 4.727 -0.886 7.353 1.00 92.50 96 LEU A O 1
ATOM 745 N N . ILE A 1 97 ? 6.570 0.163 6.600 1.00 94.19 97 ILE A N 1
ATOM 746 C CA . ILE A 1 97 ? 7.311 0.162 7.872 1.00 94.19 97 ILE A CA 1
ATOM 747 C C . ILE A 1 97 ? 6.633 1.068 8.910 1.00 94.19 97 ILE A C 1
ATOM 749 O O . ILE A 1 97 ? 6.419 0.644 10.044 1.00 94.19 97 ILE A O 1
ATOM 753 N N . GLU A 1 98 ? 6.240 2.292 8.536 1.00 90.38 98 GLU A N 1
ATOM 754 C CA . GLU A 1 98 ? 5.577 3.251 9.443 1.00 90.38 98 GLU A CA 1
ATOM 755 C C . GLU A 1 98 ? 4.331 2.665 10.127 1.00 90.38 98 GLU A C 1
ATOM 757 O O . GLU A 1 98 ? 4.035 2.993 11.276 1.00 90.38 98 GLU A O 1
ATOM 762 N N . ASN A 1 99 ? 3.608 1.786 9.428 1.00 83.38 99 ASN A N 1
ATOM 763 C CA . ASN A 1 99 ? 2.334 1.224 9.877 1.00 83.38 99 ASN A CA 1
ATOM 764 C C . ASN A 1 99 ? 2.387 -0.304 10.033 1.00 83.38 99 ASN A C 1
ATOM 766 O O . ASN A 1 99 ? 1.347 -0.964 10.054 1.00 83.38 99 ASN A O 1
ATOM 770 N N . GLU A 1 100 ? 3.585 -0.876 10.169 1.00 88.38 100 GLU A N 1
ATOM 771 C CA . GLU A 1 100 ? 3.821 -2.320 10.077 1.00 88.38 100 GLU A CA 1
ATOM 772 C C . GLU A 1 100 ? 2.930 -3.131 11.029 1.00 88.38 100 GLU A C 1
ATOM 774 O O . GLU A 1 100 ? 2.302 -4.116 10.638 1.00 88.38 100 GLU A O 1
ATOM 779 N N . VAL A 1 101 ? 2.833 -2.686 12.286 1.00 82.56 101 VAL A N 1
ATOM 780 C CA . VAL A 1 101 ? 2.029 -3.349 13.322 1.00 82.56 101 VAL A CA 1
ATOM 781 C C . VAL A 1 101 ? 0.545 -3.364 12.959 1.00 82.56 101 VAL A C 1
ATOM 783 O O . VAL A 1 101 ? -0.132 -4.357 13.220 1.00 82.56 101 VAL A O 1
ATOM 786 N N . ALA A 1 102 ? 0.031 -2.279 12.374 1.00 76.88 102 ALA A N 1
ATOM 787 C CA . ALA A 1 102 ? -1.358 -2.211 11.937 1.00 76.88 102 ALA A CA 1
ATOM 788 C C . ALA A 1 102 ? -1.584 -3.159 10.754 1.00 76.88 102 ALA A C 1
ATOM 790 O O . ALA A 1 102 ? -2.477 -4.000 10.817 1.00 76.88 102 ALA A O 1
ATOM 791 N N . TYR A 1 103 ? -0.725 -3.112 9.733 1.00 83.88 103 TYR A N 1
ATOM 792 C CA . TYR A 1 103 ? -0.841 -3.987 8.565 1.00 83.88 103 TYR A CA 1
ATOM 793 C C . TYR A 1 103 ? -0.776 -5.474 8.924 1.00 83.88 103 TYR A C 1
ATOM 795 O O . TYR A 1 103 ? -1.641 -6.227 8.490 1.00 83.88 103 TYR A O 1
ATOM 803 N N . LYS A 1 104 ? 0.151 -5.898 9.798 1.00 85.19 104 LYS A N 1
ATOM 804 C CA . LYS A 1 104 ? 0.233 -7.297 10.272 1.00 85.19 104 LYS A CA 1
ATOM 805 C C . LYS A 1 104 ? -1.056 -7.802 10.926 1.00 85.19 104 LYS A C 1
ATOM 807 O O . LYS A 1 104 ? -1.307 -8.999 10.939 1.00 85.19 104 LYS A O 1
ATOM 812 N N . ARG A 1 105 ? -1.861 -6.909 11.505 1.00 77.38 105 ARG A N 1
ATOM 813 C CA . ARG A 1 105 ? -3.133 -7.257 12.162 1.00 77.38 105 ARG A CA 1
ATOM 814 C C . ARG A 1 105 ? -4.314 -7.245 11.203 1.00 77.38 105 ARG A C 1
ATOM 816 O O . ARG A 1 105 ? -5.298 -7.928 11.454 1.00 77.38 105 ARG A O 1
ATOM 823 N N . LEU A 1 106 ? -4.231 -6.435 10.151 1.00 76.69 106 LEU A N 1
ATOM 824 C CA . LEU A 1 106 ? -5.317 -6.220 9.201 1.00 76.69 106 LEU A CA 1
ATOM 825 C C . LEU A 1 106 ? -5.229 -7.133 7.979 1.00 76.69 106 LEU A C 1
ATOM 827 O O . LEU A 1 106 ? -6.259 -7.392 7.372 1.00 76.69 106 LEU A O 1
ATOM 831 N N . VAL A 1 107 ? -4.034 -7.613 7.624 1.00 84.75 107 VAL A N 1
ATOM 832 C CA . VAL A 1 107 ? -3.744 -8.242 6.325 1.00 84.75 107 VAL A CA 1
ATOM 833 C C . VAL A 1 107 ? -4.701 -9.367 5.930 1.00 84.75 107 VAL A C 1
ATOM 835 O O . VAL A 1 107 ? -5.091 -9.435 4.771 1.00 84.75 107 VAL A O 1
ATOM 838 N N . ASP A 1 108 ? -5.140 -10.196 6.878 1.00 81.44 108 ASP A N 1
ATOM 839 C CA . ASP A 1 108 ? -6.039 -11.328 6.605 1.00 81.44 108 ASP A CA 1
ATOM 840 C C . ASP A 1 108 ? -7.505 -10.911 6.389 1.00 81.44 108 ASP A C 1
ATOM 842 O O . ASP A 1 108 ? -8.344 -11.736 6.028 1.00 81.44 108 ASP A O 1
ATOM 846 N N . TYR A 1 109 ? -7.820 -9.634 6.600 1.00 76.38 109 TYR A N 1
ATOM 847 C CA . TYR A 1 109 ? -9.153 -9.056 6.418 1.00 76.38 109 TYR A CA 1
ATOM 848 C C . TYR A 1 109 ? -9.206 -8.012 5.315 1.00 76.38 109 TYR A C 1
ATOM 850 O O . TYR A 1 109 ? -10.301 -7.585 4.957 1.00 76.38 109 TYR A O 1
ATOM 858 N N . ILE A 1 110 ? -8.047 -7.605 4.793 1.00 76.50 110 ILE A N 1
ATOM 859 C CA . ILE A 1 110 ? -7.977 -6.724 3.637 1.00 76.50 110 ILE A CA 1
ATOM 860 C C . ILE A 1 110 ? -8.597 -7.478 2.449 1.00 76.50 110 ILE A C 1
ATOM 862 O O . ILE A 1 110 ? -8.129 -8.565 2.097 1.00 76.50 110 ILE A O 1
ATOM 866 N N . PRO A 1 111 ? -9.653 -6.945 1.818 1.00 75.12 111 PRO A N 1
ATOM 867 C CA . PRO A 1 111 ? -10.280 -7.572 0.671 1.00 75.12 111 PRO A CA 1
ATOM 868 C C . PRO A 1 111 ? -9.326 -7.696 -0.514 1.00 75.12 111 PRO A C 1
ATOM 870 O O . PRO A 1 111 ? -8.485 -6.833 -0.761 1.00 75.12 111 PRO A O 1
ATOM 873 N N . ASN A 1 112 ? -9.533 -8.729 -1.331 1.00 82.75 112 ASN A N 1
ATOM 874 C CA . ASN A 1 112 ? -8.683 -8.996 -2.495 1.00 82.75 112 ASN A CA 1
ATOM 875 C C . ASN A 1 112 ? -8.568 -7.807 -3.464 1.00 82.75 112 ASN A C 1
ATOM 877 O O . ASN A 1 112 ? -7.512 -7.621 -4.063 1.00 82.75 112 ASN A O 1
ATOM 881 N N . TYR A 1 113 ? -9.613 -6.980 -3.600 1.00 83.69 113 TYR A N 1
ATOM 882 C C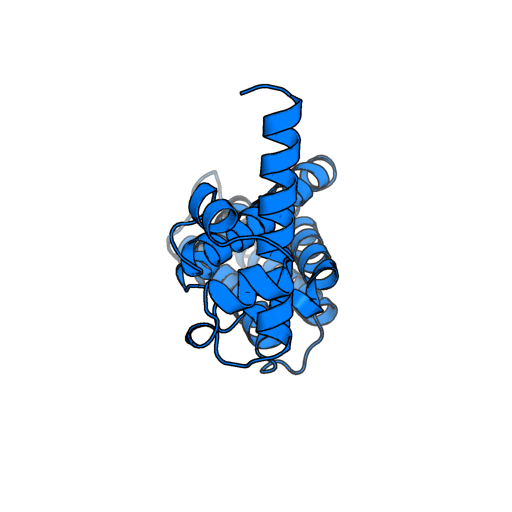A . TYR A 1 113 ? -9.574 -5.822 -4.498 1.00 83.69 113 TYR A CA 1
ATOM 883 C C . TYR A 1 113 ? -8.494 -4.802 -4.103 1.00 83.69 113 TYR A C 1
ATOM 885 O O . TYR A 1 113 ? -7.926 -4.171 -4.985 1.00 83.69 113 TYR A O 1
ATOM 893 N N . PHE A 1 114 ? -8.147 -4.674 -2.815 1.00 86.12 114 PHE A N 1
ATOM 894 C CA . PHE A 1 114 ? -7.077 -3.775 -2.370 1.00 86.12 114 PHE A CA 1
ATOM 895 C C . PHE A 1 114 ? -5.724 -4.214 -2.937 1.00 86.12 114 PHE A C 1
ATOM 897 O O . PHE A 1 114 ? -4.927 -3.391 -3.385 1.00 86.12 114 PHE A O 1
ATOM 904 N N . PHE A 1 115 ? -5.459 -5.52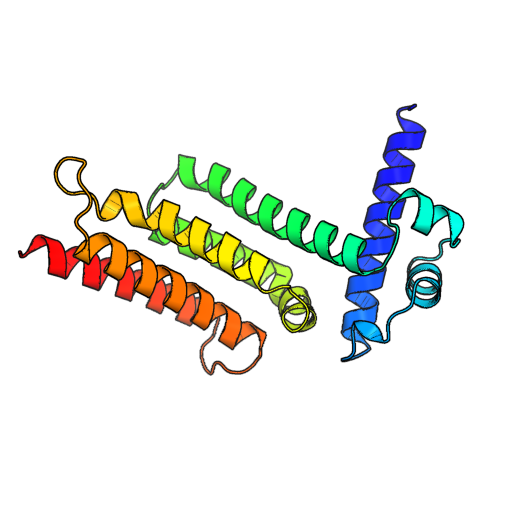3 -2.940 1.00 88.69 115 PHE A N 1
ATOM 905 C CA . PHE A 1 115 ? -4.223 -6.067 -3.497 1.00 88.69 115 PHE A CA 1
ATOM 906 C C . PHE A 1 115 ? -4.188 -5.937 -5.023 1.00 88.69 115 PHE A C 1
ATOM 908 O O . PHE A 1 115 ? -3.120 -5.673 -5.578 1.00 88.69 115 PHE A O 1
ATOM 915 N N . GLU A 1 116 ? -5.337 -6.043 -5.696 1.00 90.75 116 GLU A N 1
ATOM 916 C CA . GLU A 1 116 ? -5.447 -5.747 -7.131 1.00 90.75 116 GLU A CA 1
ATOM 917 C C . GLU A 1 116 ? -5.195 -4.259 -7.431 1.00 90.75 116 GLU A C 1
ATOM 919 O O . GLU A 1 116 ? -4.458 -3.942 -8.366 1.00 90.75 116 GLU A O 1
ATOM 924 N N . ASP A 1 117 ? -5.710 -3.340 -6.611 1.00 90.50 117 ASP A N 1
ATOM 925 C CA . ASP A 1 117 ? -5.445 -1.901 -6.742 1.00 90.50 117 ASP A CA 1
ATOM 926 C C . ASP A 1 117 ? -3.962 -1.577 -6.507 1.00 90.50 117 ASP A C 1
ATOM 928 O O . ASP A 1 117 ? -3.347 -0.818 -7.265 1.00 90.50 117 ASP A O 1
ATOM 932 N N . LEU A 1 118 ? -3.349 -2.198 -5.494 1.00 91.19 118 LEU A N 1
ATOM 933 C CA . LEU A 1 118 ? -1.920 -2.068 -5.219 1.00 91.19 118 LEU A CA 1
ATOM 934 C C . LEU A 1 118 ? -1.081 -2.581 -6.395 1.00 91.19 118 LEU A C 1
ATOM 936 O O . LEU A 1 118 ? -0.155 -1.904 -6.847 1.00 91.19 118 LEU A O 1
ATOM 940 N N . LYS A 1 119 ? -1.425 -3.754 -6.930 1.00 94.94 119 LYS A N 1
ATOM 941 C CA . LYS A 1 119 ? -0.772 -4.344 -8.102 1.00 94.94 119 LYS A CA 1
ATOM 942 C C . LYS A 1 119 ? -0.917 -3.457 -9.336 1.00 94.94 119 LYS A C 1
ATOM 944 O O . LYS A 1 119 ? 0.080 -3.204 -10.008 1.00 94.94 119 LYS A O 1
ATOM 949 N N . SER A 1 120 ? -2.114 -2.932 -9.596 1.00 94.31 120 SER A N 1
ATOM 950 C CA . SER A 1 120 ? -2.378 -1.971 -10.672 1.00 94.31 120 SER A CA 1
ATOM 951 C C . SER A 1 120 ? -1.499 -0.726 -10.533 1.00 94.31 120 SER A C 1
ATOM 953 O O . SER A 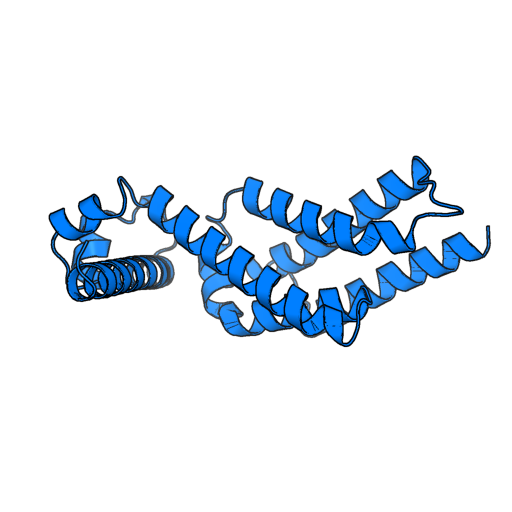1 120 ? -0.919 -0.244 -11.512 1.00 94.31 120 SER A O 1
ATOM 955 N N . LYS A 1 121 ? -1.292 -0.250 -9.298 1.00 92.75 121 LYS A N 1
ATOM 956 C CA . LYS A 1 121 ? -0.386 0.868 -9.039 1.00 92.75 121 LYS A CA 1
ATOM 957 C C . LYS A 1 121 ? 1.065 0.517 -9.374 1.00 92.75 121 LYS A C 1
ATOM 959 O O . LYS A 1 121 ? 1.690 1.277 -10.110 1.00 92.75 121 LYS A O 1
ATOM 964 N N . PHE A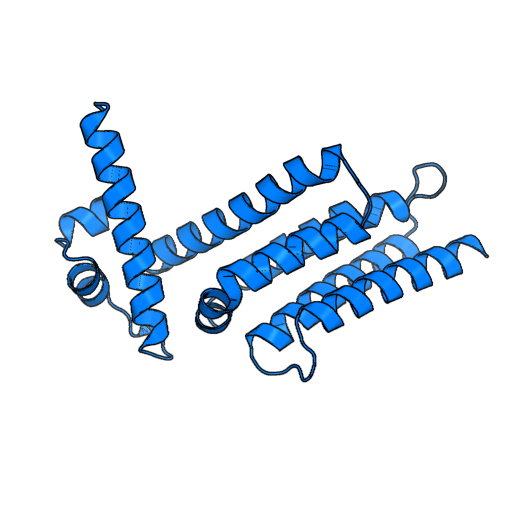 1 122 ? 1.578 -0.631 -8.925 1.00 95.31 122 PHE A N 1
ATOM 965 C CA . PHE A 1 122 ? 2.913 -1.107 -9.317 1.00 95.31 122 PHE A CA 1
ATOM 966 C C . PHE A 1 122 ? 3.058 -1.235 -10.833 1.00 95.31 122 PHE A C 1
ATOM 968 O O . PHE A 1 122 ? 4.058 -0.785 -11.386 1.00 95.31 122 PHE A O 1
ATOM 975 N N . LEU A 1 123 ? 2.063 -1.806 -11.511 1.00 95.50 123 LEU A N 1
ATOM 976 C CA . LEU A 1 123 ? 2.056 -1.943 -12.965 1.00 95.50 123 LEU A CA 1
ATOM 977 C C . LEU A 1 123 ? 2.190 -0.572 -13.632 1.00 95.50 123 LEU A C 1
ATOM 979 O O . LEU A 1 123 ? 3.073 -0.389 -14.466 1.00 95.50 123 LEU A O 1
ATOM 983 N N . SER A 1 124 ? 1.388 0.408 -13.205 1.00 94.12 124 SER A N 1
ATOM 984 C CA . SER A 1 124 ? 1.404 1.765 -13.768 1.00 94.12 124 SER A CA 1
ATOM 985 C C . SER A 1 124 ? 2.741 2.495 -13.601 1.00 94.12 124 SER A C 1
ATOM 987 O O . SER A 1 124 ? 3.081 3.336 -14.432 1.00 94.12 124 SER A O 1
ATOM 989 N N . GLU A 1 125 ? 3.500 2.182 -12.547 1.00 94.25 125 GLU A N 1
ATOM 990 C CA . GLU A 1 125 ? 4.801 2.806 -12.285 1.00 94.25 125 GLU A CA 1
ATOM 991 C C . GLU A 1 125 ? 5.961 2.070 -12.967 1.00 94.25 125 GLU A C 1
ATOM 993 O O . GLU A 1 125 ? 6.950 2.701 -13.321 1.00 94.25 125 GLU A O 1
ATOM 998 N N . ILE A 1 126 ? 5.840 0.759 -13.201 1.00 94.31 126 ILE A N 1
ATOM 999 C CA . ILE A 1 126 ? 6.856 -0.036 -13.911 1.00 94.31 126 ILE A CA 1
ATOM 1000 C C . ILE A 1 126 ? 6.708 0.110 -15.433 1.00 94.31 126 ILE A C 1
ATOM 1002 O O . ILE A 1 126 ? 7.700 0.137 -16.160 1.00 94.31 126 ILE A O 1
ATOM 1006 N N . GLU A 1 127 ? 5.478 0.208 -15.942 1.00 94.75 127 GLU A N 1
ATOM 1007 C CA . GLU A 1 127 ? 5.178 0.208 -17.378 1.00 94.75 127 GLU A CA 1
ATOM 1008 C C . GLU A 1 127 ? 5.980 1.224 -18.217 1.00 94.75 127 GLU A C 1
ATOM 1010 O O . GLU A 1 127 ? 6.452 0.837 -19.295 1.00 94.75 127 GLU A O 1
ATOM 1015 N N . PRO A 1 128 ? 6.179 2.490 -17.790 1.00 92.69 128 PRO A N 1
ATOM 1016 C CA . PRO A 1 128 ? 6.917 3.472 -18.582 1.00 92.69 128 PRO A CA 1
ATOM 1017 C C . PRO A 1 128 ? 8.337 3.017 -18.933 1.00 92.69 128 PRO A C 1
ATOM 1019 O O . PRO A 1 128 ? 8.766 3.203 -20.073 1.00 92.69 128 PRO A O 1
ATOM 1022 N N . ASP A 1 129 ? 9.020 2.330 -18.012 1.00 91.25 129 ASP A N 1
ATOM 1023 C CA . ASP A 1 129 ? 10.372 1.798 -18.221 1.00 91.25 129 ASP A CA 1
ATOM 1024 C C . ASP A 1 129 ? 10.392 0.616 -19.207 1.00 91.25 129 ASP A C 1
ATOM 1026 O O . ASP A 1 129 ? 11.451 0.220 -19.710 1.00 91.25 129 ASP A O 1
ATOM 1030 N N . PHE A 1 130 ? 9.218 0.048 -19.506 1.00 91.31 130 PHE A N 1
ATOM 1031 C CA . PHE A 1 130 ? 8.993 -1.071 -20.419 1.00 91.31 130 PHE A CA 1
ATOM 1032 C C . PHE A 1 130 ? 8.535 -0.706 -21.825 1.00 91.31 130 PHE A C 1
ATOM 1034 O O . PHE A 1 130 ? 8.537 -1.568 -22.710 1.00 91.31 130 PHE A O 1
ATOM 1041 N N . ARG A 1 131 ? 8.244 0.569 -22.083 1.00 90.31 131 ARG A N 1
ATOM 1042 C CA . ARG A 1 131 ? 7.887 1.038 -23.424 1.00 90.31 131 ARG A CA 1
ATOM 1043 C C . ARG A 1 131 ? 9.131 1.211 -24.303 1.00 90.31 131 ARG A C 1
ATOM 1045 O O . ARG A 1 131 ? 10.070 1.913 -23.942 1.00 90.31 131 ARG A O 1
ATOM 1052 N N . LYS A 1 132 ? 9.112 0.629 -25.509 1.00 83.94 132 LYS A N 1
ATOM 1053 C CA . LYS A 1 132 ? 10.117 0.847 -26.572 1.00 83.94 132 LYS A CA 1
ATOM 1054 C C . LYS A 1 132 ? 9.448 1.635 -27.697 1.00 83.94 132 LYS A C 1
ATOM 1056 O O . LYS A 1 132 ? 8.423 1.207 -28.229 1.00 83.94 132 LYS A O 1
ATOM 1061 N N . ASN A 1 133 ? 9.982 2.813 -28.026 1.00 84.94 133 ASN A N 1
ATOM 1062 C CA . ASN A 1 133 ? 9.397 3.738 -29.013 1.00 84.94 133 ASN A CA 1
ATOM 1063 C C . ASN A 1 133 ? 7.901 4.035 -28.763 1.00 84.94 133 ASN A C 1
ATOM 1065 O O . ASN A 1 133 ? 7.097 4.068 -29.690 1.00 84.94 133 ASN A O 1
ATOM 1069 N N . GLY A 1 134 ? 7.505 4.174 -27.493 1.00 85.38 134 GLY A N 1
ATOM 1070 C CA . GLY A 1 134 ? 6.114 4.415 -27.086 1.00 85.38 134 GLY A CA 1
ATOM 1071 C C . GLY A 1 134 ? 5.198 3.184 -27.116 1.00 85.38 134 GLY A C 1
ATOM 1072 O O . GLY A 1 134 ? 4.081 3.251 -26.605 1.00 85.38 134 GLY A O 1
ATOM 1073 N N . THR A 1 135 ? 5.662 2.047 -27.638 1.00 89.31 135 THR A N 1
ATOM 1074 C CA . THR A 1 135 ? 4.887 0.800 -27.725 1.00 89.31 135 THR A CA 1
ATOM 1075 C C . THR A 1 135 ? 5.246 -0.180 -26.613 1.00 89.31 135 THR A C 1
ATOM 1077 O O . THR A 1 135 ? 6.380 -0.206 -26.133 1.00 89.31 135 THR A O 1
ATOM 1080 N N . LEU A 1 136 ? 4.269 -0.992 -26.208 1.00 91.81 136 LEU A N 1
ATOM 1081 C CA . LEU A 1 136 ? 4.425 -2.035 -25.200 1.00 91.81 136 LEU A CA 1
ATOM 1082 C C . LEU A 1 136 ? 4.059 -3.385 -25.827 1.00 91.81 136 LEU A C 1
ATOM 1084 O O . LEU A 1 136 ? 2.909 -3.589 -26.222 1.00 91.81 136 LEU A O 1
ATOM 1088 N N . SER A 1 137 ? 5.038 -4.283 -25.952 1.00 92.31 137 SER A N 1
ATOM 1089 C CA . SER A 1 137 ? 4.820 -5.619 -26.517 1.00 92.31 137 SER A CA 1
ATOM 1090 C C . SER A 1 137 ? 4.018 -6.504 -25.562 1.00 92.31 137 SER A C 1
ATOM 1092 O O . SER A 1 137 ? 3.993 -6.263 -24.355 1.00 92.31 137 SER A O 1
ATOM 1094 N N . ASP A 1 138 ? 3.392 -7.564 -26.074 1.00 94.12 138 ASP A N 1
ATOM 1095 C CA . ASP A 1 138 ? 2.644 -8.498 -25.222 1.00 94.12 138 ASP A CA 1
ATOM 1096 C C . ASP A 1 138 ? 3.552 -9.225 -24.221 1.00 94.12 138 ASP A C 1
ATOM 1098 O O . ASP A 1 138 ? 3.168 -9.428 -23.071 1.00 94.12 138 ASP A O 1
ATOM 1102 N N . TYR A 1 139 ? 4.801 -9.510 -24.608 1.00 92.50 139 TYR A N 1
ATOM 1103 C CA . TYR A 1 139 ? 5.817 -10.016 -23.685 1.00 92.50 139 TYR A CA 1
ATOM 1104 C C . TYR A 1 139 ? 6.136 -9.011 -22.569 1.00 92.50 139 TYR A C 1
ATOM 1106 O O . TYR A 1 139 ? 6.204 -9.393 -21.402 1.00 92.50 139 TYR A O 1
ATOM 1114 N N . ALA A 1 140 ? 6.283 -7.721 -22.895 1.00 93.19 140 ALA A N 1
ATOM 1115 C CA . ALA A 1 140 ? 6.518 -6.685 -21.893 1.00 93.19 140 ALA A CA 1
ATOM 1116 C C . ALA A 1 140 ? 5.323 -6.545 -20.937 1.00 93.19 140 ALA A C 1
ATOM 1118 O O . ALA A 1 140 ? 5.534 -6.490 -19.731 1.00 93.19 140 ALA A O 1
ATOM 1119 N N . LYS A 1 141 ? 4.082 -6.580 -21.447 1.00 94.56 141 LYS A N 1
ATOM 1120 C CA . LYS A 1 141 ? 2.863 -6.584 -20.614 1.00 94.56 141 LYS A CA 1
ATOM 1121 C C . LYS A 1 141 ? 2.862 -7.747 -19.625 1.00 94.56 141 LYS A C 1
ATOM 1123 O O . LYS A 1 141 ? 2.708 -7.525 -18.430 1.00 94.56 141 LYS A O 1
ATOM 1128 N N . ALA A 1 142 ? 3.085 -8.969 -20.114 1.00 96.19 142 ALA A N 1
ATOM 1129 C CA . ALA A 1 142 ? 3.145 -10.158 -19.266 1.00 96.19 142 ALA A CA 1
ATOM 1130 C C . ALA A 1 142 ? 4.285 -10.070 -18.237 1.00 96.19 142 ALA A C 1
ATOM 1132 O O . ALA A 1 142 ? 4.116 -10.460 -17.086 1.00 96.19 142 ALA A O 1
ATOM 1133 N N . THR A 1 143 ? 5.431 -9.510 -18.631 1.00 95.88 143 THR A N 1
ATOM 1134 C CA . THR A 1 143 ? 6.578 -9.316 -17.736 1.00 95.88 143 THR A CA 1
ATOM 1135 C C . THR A 1 143 ? 6.249 -8.352 -16.599 1.00 95.88 143 THR A C 1
ATOM 1137 O O . THR A 1 143 ? 6.519 -8.670 -15.443 1.00 95.88 143 THR A O 1
ATOM 1140 N N . ILE A 1 144 ? 5.648 -7.195 -16.899 1.00 95.88 144 ILE A N 1
ATOM 1141 C CA . ILE A 1 144 ? 5.252 -6.223 -15.870 1.00 95.88 144 ILE A CA 1
ATOM 1142 C C . ILE A 1 144 ? 4.213 -6.844 -14.936 1.00 95.88 144 ILE A C 1
ATOM 1144 O O . ILE A 1 144 ? 4.351 -6.728 -13.726 1.00 95.88 144 ILE A O 1
ATOM 1148 N N . GLU A 1 145 ? 3.227 -7.561 -15.475 1.00 96.81 145 GLU A N 1
ATOM 1149 C CA . GLU A 1 145 ? 2.193 -8.231 -14.682 1.00 96.81 145 GLU A CA 1
ATOM 1150 C C . GLU A 1 145 ? 2.787 -9.237 -13.681 1.00 96.81 145 GLU A C 1
ATOM 1152 O O . GLU A 1 145 ? 2.404 -9.261 -12.508 1.00 96.81 145 GLU A O 1
ATOM 1157 N N . ILE A 1 146 ? 3.768 -10.036 -14.120 1.00 97.38 146 ILE A N 1
ATOM 1158 C CA . ILE A 1 146 ? 4.498 -10.978 -13.262 1.00 97.38 146 ILE A CA 1
ATOM 1159 C C . ILE A 1 146 ? 5.297 -10.229 -12.192 1.00 97.38 146 ILE A C 1
ATOM 1161 O O . ILE A 1 146 ? 5.239 -10.600 -11.019 1.00 97.38 146 ILE A O 1
ATOM 1165 N N . LEU A 1 147 ? 6.022 -9.172 -12.575 1.00 97.25 147 LEU A N 1
ATOM 1166 C CA . LEU A 1 147 ? 6.810 -8.363 -11.643 1.00 97.25 147 LEU A CA 1
ATOM 1167 C C . LEU A 1 147 ? 5.920 -7.718 -10.577 1.00 97.25 147 LEU A C 1
ATOM 1169 O O . LEU A 1 147 ? 6.172 -7.898 -9.390 1.00 97.25 147 LEU A O 1
ATOM 1173 N N . SER A 1 148 ? 4.862 -7.017 -10.980 1.00 97.31 148 SER A N 1
ATOM 1174 C CA . SER A 1 148 ? 3.933 -6.345 -10.070 1.00 97.31 148 SER A CA 1
ATOM 1175 C C . SER A 1 148 ? 3.254 -7.335 -9.125 1.00 97.31 148 SER A C 1
ATOM 1177 O O . SER A 1 148 ? 3.206 -7.089 -7.922 1.00 97.31 148 SER A O 1
ATOM 1179 N N . SER A 1 149 ? 2.799 -8.483 -9.639 1.00 97.06 149 SER A N 1
ATOM 1180 C CA . SER A 1 149 ? 2.187 -9.531 -8.811 1.00 97.06 149 SER A CA 1
ATOM 1181 C C . SER A 1 149 ? 3.185 -10.131 -7.818 1.00 97.06 149 SER A C 1
ATOM 1183 O O . SER A 1 149 ? 2.860 -10.301 -6.645 1.00 97.06 149 SER A O 1
ATOM 1185 N N . GLY A 1 150 ? 4.415 -10.413 -8.260 1.00 97.75 150 GLY A N 1
ATOM 1186 C CA . GLY A 1 150 ? 5.476 -10.942 -7.403 1.00 97.75 150 GLY A CA 1
ATOM 1187 C C . GLY A 1 150 ? 5.874 -9.968 -6.294 1.00 97.75 150 GLY A C 1
ATOM 1188 O O . GLY A 1 150 ? 5.989 -10.374 -5.141 1.00 97.75 150 GLY A O 1
ATOM 1189 N N . ILE A 1 151 ? 6.011 -8.677 -6.615 1.00 97.62 151 ILE A N 1
ATOM 1190 C CA . ILE A 1 151 ? 6.314 -7.627 -5.633 1.00 97.62 151 ILE A CA 1
ATOM 1191 C C . ILE A 1 151 ? 5.213 -7.554 -4.568 1.00 97.62 151 ILE A C 1
ATOM 1193 O O . ILE A 1 151 ? 5.511 -7.599 -3.374 1.00 97.62 151 ILE A O 1
ATOM 1197 N N . VAL A 1 152 ? 3.941 -7.487 -4.979 1.00 96.44 152 VAL A N 1
ATOM 1198 C CA . VAL A 1 152 ? 2.806 -7.452 -4.040 1.00 96.44 152 VAL A CA 1
ATOM 1199 C C . VAL A 1 152 ? 2.759 -8.717 -3.184 1.00 96.44 152 VAL A C 1
ATOM 1201 O O . VAL A 1 152 ? 2.585 -8.617 -1.970 1.00 96.44 152 VAL A O 1
ATOM 1204 N N . SER A 1 153 ? 2.988 -9.890 -3.782 1.00 96.94 153 SER A N 1
ATOM 1205 C CA . SER A 1 153 ? 3.023 -11.163 -3.058 1.00 96.94 153 SER A CA 1
ATOM 1206 C C . SER A 1 153 ? 4.108 -11.188 -1.982 1.00 96.94 153 SER A C 1
ATOM 1208 O O . SER A 1 153 ? 3.837 -11.641 -0.877 1.00 96.94 153 SER A O 1
ATOM 1210 N N . LEU A 1 154 ? 5.309 -10.665 -2.254 1.00 98.00 154 LEU A N 1
ATOM 1211 C CA . LEU A 1 154 ? 6.395 -10.631 -1.266 1.00 98.00 154 LEU A CA 1
ATOM 1212 C C . LEU A 1 154 ? 6.033 -9.785 -0.036 1.00 98.00 154 LEU A C 1
ATOM 1214 O O . LEU A 1 154 ? 6.283 -10.204 1.097 1.00 98.00 154 LEU A O 1
ATOM 1218 N N . TYR A 1 155 ? 5.419 -8.615 -0.239 1.00 96.69 155 TYR A N 1
ATOM 1219 C CA . TYR A 1 155 ? 4.932 -7.797 0.876 1.00 96.69 155 TYR A CA 1
ATOM 1220 C C . TYR A 1 155 ? 3.768 -8.468 1.610 1.00 96.69 155 TYR A C 1
ATOM 1222 O O . TYR A 1 155 ? 3.740 -8.466 2.840 1.00 96.69 155 TYR A O 1
ATOM 1230 N N . LEU A 1 156 ? 2.828 -9.076 0.885 1.00 95.38 156 LEU A N 1
ATOM 1231 C CA . LEU A 1 156 ? 1.715 -9.812 1.482 1.00 95.38 156 LEU A CA 1
ATOM 1232 C C . LEU A 1 156 ? 2.216 -10.970 2.361 1.00 95.38 156 LEU A C 1
ATOM 1234 O O . LEU A 1 156 ? 1.811 -11.092 3.517 1.00 95.38 156 LEU A O 1
ATOM 1238 N N . ASP A 1 157 ? 3.161 -11.765 1.859 1.00 96.62 157 ASP A N 1
ATOM 1239 C CA . ASP A 1 157 ? 3.781 -12.864 2.600 1.00 96.62 157 ASP A CA 1
ATOM 1240 C C . ASP A 1 157 ? 4.487 -12.371 3.865 1.00 96.62 157 ASP A C 1
ATOM 1242 O O . ASP A 1 157 ? 4.400 -13.018 4.911 1.00 96.62 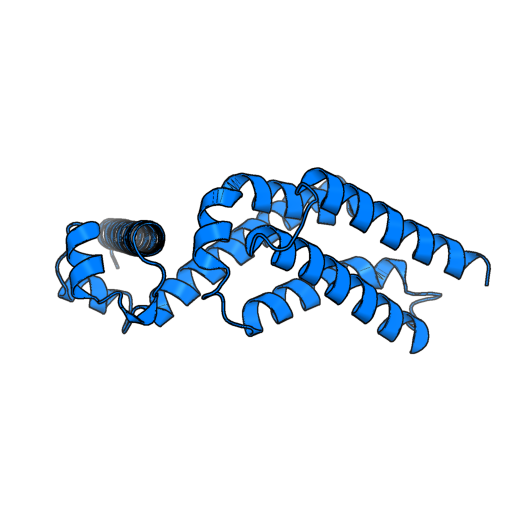157 ASP A O 1
ATOM 1246 N N . TYR A 1 158 ? 5.142 -11.208 3.810 1.00 97.19 158 TYR A N 1
ATOM 1247 C CA . TYR A 1 158 ? 5.709 -10.572 4.998 1.00 97.19 158 TYR A CA 1
ATOM 1248 C C . TYR A 1 158 ? 4.646 -10.268 6.054 1.00 97.19 158 TYR A C 1
ATOM 1250 O O . TYR A 1 158 ? 4.796 -10.650 7.218 1.00 97.19 158 TYR A O 1
ATOM 1258 N N . PHE A 1 159 ? 3.560 -9.604 5.658 1.00 93.81 159 PHE A N 1
ATOM 1259 C CA . PHE A 1 159 ? 2.518 -9.202 6.597 1.00 93.81 159 PHE A CA 1
ATOM 1260 C C . PHE A 1 159 ? 1.747 -10.387 7.175 1.00 93.81 159 PHE A C 1
ATOM 1262 O O . PHE A 1 159 ? 1.370 -10.340 8.343 1.00 93.81 159 PHE A O 1
ATOM 1269 N N . GLN A 1 160 ? 1.603 -11.470 6.413 1.00 92.81 160 GLN A N 1
ATOM 1270 C CA . GLN A 1 160 ? 0.991 -12.720 6.873 1.00 92.81 160 GLN A CA 1
ATOM 1271 C C . GLN A 1 160 ? 1.936 -13.600 7.704 1.00 92.81 160 GLN A C 1
ATOM 1273 O O . GLN A 1 160 ? 1.563 -14.697 8.118 1.00 92.81 160 GLN A O 1
ATOM 1278 N N . GLY A 1 161 ? 3.177 -13.160 7.942 1.00 94.38 161 GLY A N 1
ATOM 1279 C CA . GLY A 1 161 ? 4.170 -13.938 8.685 1.00 94.38 161 GLY A CA 1
ATOM 1280 C C . GLY A 1 161 ? 4.649 -15.191 7.944 1.00 94.38 161 GLY A C 1
ATOM 1281 O O . GLY A 1 161 ? 5.140 -16.124 8.575 1.00 94.38 161 GLY A O 1
ATOM 1282 N N . ARG A 1 162 ? 4.498 -15.219 6.615 1.00 95.94 162 ARG A N 1
ATOM 1283 C CA . ARG A 1 162 ? 4.938 -16.302 5.720 1.00 95.94 162 ARG A CA 1
ATOM 1284 C C . ARG A 1 162 ? 6.322 -16.047 5.109 1.00 95.94 162 ARG A C 1
ATOM 1286 O O . ARG A 1 162 ? 6.885 -16.952 4.503 1.00 95.94 162 ARG A O 1
ATOM 1293 N N . SER A 1 163 ? 6.878 -14.844 5.273 1.00 95.56 163 SER A N 1
ATOM 1294 C CA . SER A 1 163 ? 8.216 -14.480 4.789 1.00 95.56 163 SER A CA 1
ATOM 1295 C C . SER A 1 163 ? 9.298 -14.637 5.861 1.00 95.56 163 SER A C 1
ATOM 1297 O O . SER A 1 163 ? 9.080 -14.339 7.035 1.00 95.56 163 SER A O 1
ATOM 1299 N N . HIS A 1 164 ? 10.494 -15.046 5.433 1.00 94.69 164 HIS A N 1
ATOM 1300 C CA . HIS A 1 164 ? 11.713 -15.042 6.252 1.00 94.69 164 HIS A CA 1
ATOM 1301 C C . HIS A 1 164 ? 12.535 -13.753 6.109 1.00 94.69 164 HIS A C 1
ATOM 1303 O O . HIS A 1 164 ? 13.486 -13.554 6.862 1.00 94.69 164 HIS A O 1
ATOM 1309 N N . SER A 1 165 ? 12.186 -12.895 5.150 1.00 97.31 165 SER A N 1
ATOM 1310 C CA . SER A 1 165 ? 12.893 -11.647 4.863 1.00 97.31 165 SER A CA 1
ATOM 1311 C C . SER A 1 165 ? 12.257 -10.465 5.590 1.00 97.31 165 SER A C 1
ATOM 1313 O O . SER A 1 165 ? 11.052 -10.432 5.825 1.00 97.31 165 SER A O 1
ATOM 1315 N N . SER A 1 166 ? 13.061 -9.460 5.914 1.00 97.75 166 SER A N 1
ATOM 1316 C CA . SER A 1 166 ? 12.611 -8.146 6.380 1.00 97.75 166 SER A CA 1
ATOM 1317 C C . SER A 1 166 ? 12.027 -7.296 5.240 1.00 97.75 166 SER A C 1
ATOM 1319 O O . SER A 1 166 ? 12.311 -7.530 4.065 1.00 97.75 166 SER A O 1
ATOM 1321 N N . LEU A 1 167 ? 11.261 -6.249 5.577 1.00 97.81 167 LEU A N 1
ATOM 1322 C CA . LEU A 1 167 ? 10.741 -5.292 4.586 1.00 97.81 167 LEU A CA 1
ATOM 1323 C C . LEU A 1 167 ? 11.858 -4.612 3.779 1.00 97.81 167 LEU A C 1
ATOM 1325 O O . LEU A 1 167 ? 11.697 -4.378 2.584 1.00 97.81 167 LEU A O 1
ATOM 1329 N N . THR A 1 168 ? 13.002 -4.336 4.406 1.00 98.00 168 THR A N 1
ATOM 1330 C CA . THR A 1 168 ? 14.162 -3.731 3.738 1.00 98.00 168 THR A CA 1
ATOM 1331 C C . THR A 1 168 ? 14.862 -4.696 2.784 1.00 98.00 168 THR A C 1
ATOM 1333 O O . THR A 1 168 ? 15.329 -4.274 1.730 1.00 98.00 168 THR A O 1
ATOM 1336 N N . GLU A 1 169 ? 14.911 -5.991 3.110 1.00 98.44 169 GLU A N 1
ATOM 1337 C CA . GLU A 1 169 ? 15.420 -7.013 2.185 1.00 98.44 169 GLU A CA 1
ATOM 1338 C C . GLU A 1 169 ? 14.470 -7.204 1.003 1.00 98.44 169 GLU A C 1
ATOM 1340 O O . GLU A 1 169 ? 14.919 -7.228 -0.139 1.00 98.44 169 GLU A O 1
ATOM 1345 N N . ILE A 1 170 ? 13.157 -7.258 1.256 1.00 98.56 170 ILE A N 1
ATOM 1346 C CA . ILE A 1 170 ? 12.144 -7.334 0.195 1.00 98.56 170 ILE A CA 1
ATOM 1347 C C . ILE A 1 170 ? 12.272 -6.138 -0.754 1.00 98.56 170 ILE A C 1
ATOM 1349 O O . ILE A 1 170 ? 12.311 -6.333 -1.966 1.00 98.56 170 ILE A O 1
ATOM 1353 N N . GLN A 1 171 ? 12.411 -4.918 -0.225 1.00 98.44 171 GLN A N 1
ATOM 1354 C CA . GLN A 1 171 ? 12.666 -3.719 -1.028 1.00 98.44 171 GLN A CA 1
ATOM 1355 C C . GLN A 1 171 ? 13.880 -3.900 -1.949 1.00 98.44 171 GLN A C 1
ATOM 1357 O O . GLN A 1 171 ? 13.782 -3.661 -3.154 1.00 98.44 171 GLN A O 1
ATOM 1362 N N . ASP A 1 172 ? 15.018 -4.324 -1.396 1.00 98.44 172 ASP A N 1
ATOM 1363 C CA . ASP A 1 172 ? 16.253 -4.530 -2.155 1.00 98.44 172 ASP A CA 1
ATOM 1364 C C . ASP A 1 172 ? 16.079 -5.588 -3.259 1.00 98.44 172 ASP A C 1
ATOM 1366 O O . ASP A 1 172 ? 16.476 -5.362 -4.405 1.00 98.44 172 ASP A O 1
ATOM 1370 N N . TYR A 1 173 ? 15.419 -6.709 -2.956 1.00 98.12 173 TYR A N 1
ATOM 1371 C CA . TYR A 1 173 ? 15.148 -7.766 -3.930 1.00 98.12 173 TYR A CA 1
ATOM 1372 C C . TYR A 1 173 ? 14.242 -7.282 -5.061 1.00 98.12 173 TYR A C 1
ATOM 1374 O O . TYR A 1 173 ? 14.566 -7.490 -6.232 1.00 98.12 173 TYR A O 1
ATOM 1382 N N . CYS A 1 174 ? 13.148 -6.591 -4.733 1.00 98.00 174 CYS A N 1
ATOM 1383 C CA . CYS A 1 174 ? 12.218 -6.036 -5.712 1.00 98.00 174 CYS A CA 1
ATOM 1384 C C . CYS A 1 174 ? 12.932 -5.077 -6.676 1.00 98.00 174 CYS A C 1
ATOM 1386 O O . CYS A 1 174 ? 12.816 -5.224 -7.893 1.00 98.00 174 CYS A O 1
ATOM 1388 N N . ILE A 1 175 ? 13.734 -4.145 -6.149 1.00 97.88 175 ILE A N 1
ATOM 1389 C CA . ILE A 1 175 ? 14.494 -3.185 -6.964 1.00 97.88 175 ILE A CA 1
ATOM 1390 C C . ILE A 1 175 ? 15.494 -3.912 -7.873 1.00 97.88 175 ILE A C 1
ATOM 1392 O O . ILE A 1 175 ? 15.553 -3.646 -9.077 1.00 97.88 175 ILE A O 1
ATOM 1396 N N . LYS A 1 176 ? 16.265 -4.859 -7.321 1.00 97.69 176 LYS A N 1
ATOM 1397 C CA . LYS A 1 176 ? 17.257 -5.633 -8.082 1.00 97.69 176 LYS A CA 1
ATOM 1398 C C . LYS A 1 176 ? 16.621 -6.438 -9.208 1.00 97.69 176 LYS A C 1
ATOM 1400 O O . LYS A 1 176 ? 17.152 -6.433 -10.317 1.00 97.69 176 LYS A O 1
ATOM 1405 N N . VAL A 1 177 ? 15.502 -7.110 -8.944 1.00 97.50 177 VAL A N 1
ATOM 1406 C CA . VAL A 1 177 ? 14.804 -7.932 -9.942 1.00 97.50 177 VAL A CA 1
ATOM 1407 C C . VAL A 1 177 ? 14.255 -7.064 -11.070 1.00 97.50 177 VAL A C 1
ATOM 1409 O O . VAL A 1 177 ? 14.504 -7.376 -12.235 1.00 97.50 177 VAL A O 1
ATOM 1412 N N . VAL A 1 178 ? 13.587 -5.947 -10.757 1.00 96.31 178 VAL A N 1
ATOM 1413 C CA . VAL A 1 178 ? 13.069 -5.034 -11.790 1.00 96.31 178 VAL A CA 1
ATOM 1414 C C . VAL A 1 178 ? 14.203 -4.534 -12.689 1.00 96.31 178 VAL A C 1
ATOM 1416 O O . VAL A 1 178 ? 14.110 -4.640 -13.913 1.00 96.31 178 VAL A O 1
ATOM 1419 N N . TYR A 1 179 ? 15.317 -4.071 -12.113 1.00 95.38 179 TYR A N 1
ATOM 1420 C CA . TYR A 1 179 ? 16.449 -3.592 -12.910 1.00 95.38 179 TYR A CA 1
ATOM 1421 C C . TYR A 1 179 ? 17.180 -4.695 -13.679 1.00 95.38 179 TYR A C 1
ATOM 1423 O O . TYR A 1 179 ? 17.630 -4.452 -14.800 1.00 95.38 179 TYR A O 1
ATOM 1431 N N . ALA A 1 180 ? 17.282 -5.908 -13.133 1.00 95.88 180 ALA A N 1
ATOM 1432 C CA . ALA A 1 180 ? 17.856 -7.042 -13.852 1.00 95.88 180 ALA A CA 1
ATOM 1433 C C . ALA A 1 180 ? 17.038 -7.374 -15.110 1.00 95.88 180 ALA A C 1
ATOM 1435 O O . ALA A 1 180 ? 17.612 -7.544 -16.188 1.00 95.88 180 ALA A O 1
ATOM 1436 N N . VAL A 1 181 ? 15.707 -7.390 -14.994 1.00 94.62 181 VAL A N 1
ATOM 1437 C CA . VAL A 1 181 ? 14.798 -7.643 -16.120 1.00 94.62 181 VAL A CA 1
ATOM 1438 C C . VAL A 1 181 ? 14.850 -6.510 -17.149 1.00 94.62 181 VAL A C 1
ATOM 1440 O O . VAL A 1 181 ? 14.971 -6.776 -18.346 1.00 94.62 181 VAL A O 1
ATOM 1443 N N . LEU A 1 182 ? 14.839 -5.248 -16.704 1.00 90.56 182 LEU A N 1
ATOM 1444 C CA . LEU A 1 182 ? 14.999 -4.085 -17.586 1.00 90.56 182 LEU A CA 1
ATOM 1445 C C . LEU A 1 182 ? 16.316 -4.136 -18.374 1.00 90.56 182 LEU A C 1
ATOM 1447 O O . LEU A 1 182 ? 16.335 -3.871 -19.577 1.00 90.56 182 LEU A O 1
ATOM 1451 N N . LYS A 1 183 ? 17.418 -4.509 -17.711 1.00 90.31 183 LYS A N 1
ATOM 1452 C CA . LYS A 1 183 ? 18.734 -4.639 -18.345 1.00 90.31 183 LYS A CA 1
ATOM 1453 C C . LYS A 1 183 ? 18.768 -5.769 -19.370 1.00 90.31 183 LYS A C 1
ATOM 1455 O O . LYS A 1 183 ? 19.320 -5.565 -20.446 1.00 90.31 183 LYS A O 1
ATOM 1460 N N . ALA A 1 184 ? 18.201 -6.933 -19.048 1.00 87.44 184 ALA A N 1
ATOM 1461 C CA . ALA A 1 184 ? 18.148 -8.070 -19.966 1.00 87.44 184 ALA A CA 1
ATOM 1462 C C . ALA A 1 184 ? 17.421 -7.696 -21.265 1.00 87.44 184 ALA A C 1
ATOM 1464 O O . ALA A 1 184 ? 17.962 -7.910 -22.343 1.00 87.44 184 ALA A O 1
ATOM 1465 N N . ARG A 1 185 ? 16.275 -7.013 -21.153 1.00 80.06 185 ARG A N 1
ATOM 1466 C CA . ARG A 1 185 ? 15.484 -6.550 -22.301 1.00 80.06 185 ARG A CA 1
ATOM 1467 C C . ARG A 1 185 ? 16.236 -5.584 -23.222 1.00 80.06 185 ARG A C 1
ATOM 1469 O O . ARG A 1 185 ? 16.007 -5.582 -24.422 1.00 80.06 185 ARG A O 1
ATOM 1476 N N . ASN A 1 186 ? 17.082 -4.709 -22.680 1.00 71.12 186 ASN A N 1
ATOM 1477 C CA . ASN A 1 186 ? 17.801 -3.722 -23.496 1.00 71.12 186 ASN A CA 1
ATOM 1478 C C . ASN A 1 186 ? 18.957 -4.330 -24.311 1.00 71.12 186 ASN A C 1
ATOM 1480 O O . ASN A 1 186 ? 19.520 -3.630 -25.150 1.00 71.12 186 ASN A O 1
ATOM 1484 N N . ASN A 1 187 ? 19.308 -5.597 -24.068 1.00 65.38 187 ASN A N 1
ATOM 1485 C CA . ASN A 1 187 ? 20.299 -6.330 -24.857 1.00 65.38 187 ASN A CA 1
ATOM 1486 C C . ASN A 1 187 ? 19.673 -7.117 -26.030 1.00 65.38 187 ASN A C 1
ATOM 1488 O O . ASN A 1 187 ? 20.430 -7.724 -26.787 1.00 65.38 187 ASN A O 1
ATOM 1492 N N . ASP A 1 188 ? 18.340 -7.067 -26.182 1.00 55.03 188 ASP A N 1
ATOM 1493 C CA . ASP A 1 188 ? 17.547 -7.643 -27.283 1.00 55.03 188 ASP A CA 1
ATOM 1494 C C . ASP A 1 188 ? 17.043 -6.561 -28.276 1.00 55.03 188 ASP A C 1
ATOM 1496 O O . ASP A 1 188 ? 17.087 -6.813 -29.501 1.00 55.03 188 ASP A O 1
#

Foldseek 3Di:
DDPVVVVVLVLLLVLLLVQLLVVLVVDVDSVPDFCVSSCVSSVHDSVSVVVQDPTVVVSLVVVLVVLVCVLVVQLVVQCVVPLDLLSSLVSNLVSCVVCVSSLLSCLVVPDPVSLVVQLVVQLVSLVVLQDDVNDHDPVSSVVSSVLSNVLSVQSSCVSPVNDPDDSVVSSVVSVVVSVVVSVVVVVD

pLDDT: mean 89.78, std 8.18, range [55.03, 98.56]

Sequence (188 aa):
MSKKEYRNSLKSKAAIKQAVVSLLSKTKDFYSITVSDVCLEANLNRGTFYNHYANIGEVANDIENDLMLGMTATWAESRHSDASIANFITTVTGKLIENEVAYKRLVDYIPNYFFEDLKSKFLSEIEPDFRKNGTLSDYAKATIEILSSGIVSLYLDYFQGRSHSSLTEIQDYCIKVVYAVLKARNND

Radius of gyration: 19.65 Å; chains: 1; bounding box: 46×41×53 Å